Protein AF-I7C398-F1 (afdb_monomer_lite)

Organism: Pseudomonas putida (strain DOT-T1E) (NCBI:txid1196325)

InterPro domains:
  IPR036907 5'-Nucleotidase, C-terminal domain superfamily [G3DSA:3.90.780.10] (1-148)

pLDDT: mean 89.23, std 11.7, range [40.62, 98.06]

Sequence (184 aa):
MARAPQALWRRDTRGGSWDRLLHQALADDSSMPVLLPGLRYDYPLAAGAPITREHLISLTGGYPAPVVEAPARQVEQVLENAAEQLFGDPLLLDNSQDLPRWLGQAWSVSYSPQGKRITGLEPVQGLCRTFGLQFESQAGEPLWQRVEAWLARQPDNWQLAPLQLPEVRYVQGHPGWHPRQLAS

Foldseek 3Di:
DAFAQAKFWFPDLFGTLVVLLLQCLQCVVPPAFAKEWQDRQIDIDGGRHDDDLVRQCSSQVNAQFFKAKDWCQCVQVLQQVQLCCVQEVVNPHDPPGHGIHRKQAEWAAENDNDGPGIGDDDRDGDIHIYTHPVDDSPNHGGSSVSSVVVNVPADRNDDRDDIDTYHYHYDPPDPPDDPPPPDD

Structure (mmCIF, N/CA/C/O backbone):
data_AF-I7C398-F1
#
_entry.id   AF-I7C398-F1
#
loop_
_atom_site.group_PDB
_atom_site.id
_atom_site.type_symbol
_atom_site.label_atom_id
_atom_site.label_alt_id
_atom_site.label_comp_id
_atom_site.label_asym_id
_atom_site.label_entity_id
_atom_site.label_seq_id
_atom_site.pdbx_PDB_ins_code
_atom_site.Cartn_x
_atom_site.Cartn_y
_atom_site.Cartn_z
_atom_site.occupancy
_atom_site.B_iso_or_equiv
_atom_site.auth_seq_id
_atom_site.auth_comp_id
_atom_site.auth_asym_id
_atom_site.auth_atom_id
_atom_site.pdbx_PDB_model_num
ATOM 1 N N . MET A 1 1 ? -12.103 -4.936 17.416 1.00 82.56 1 MET A N 1
ATOM 2 C CA . MET A 1 1 ? -11.592 -4.684 16.049 1.00 82.56 1 MET A CA 1
ATOM 3 C C . MET A 1 1 ? -12.421 -5.483 15.057 1.00 82.56 1 MET A C 1
ATOM 5 O O . MET A 1 1 ? -12.995 -6.493 15.453 1.00 82.56 1 MET A O 1
ATOM 9 N N . ALA A 1 2 ? -12.509 -5.025 13.809 1.00 93.94 2 ALA A N 1
ATOM 10 C CA . ALA A 1 2 ? -13.330 -5.651 12.776 1.00 93.94 2 ALA A CA 1
ATOM 11 C C . ALA A 1 2 ? -12.820 -7.043 12.347 1.00 93.94 2 ALA A C 1
ATOM 13 O O . ALA A 1 2 ? -11.653 -7.399 12.543 1.00 93.94 2 ALA A O 1
ATOM 14 N N . ARG A 1 3 ? -13.706 -7.833 11.734 1.00 96.81 3 ARG A N 1
ATOM 15 C CA . ARG A 1 3 ? -13.356 -9.086 11.046 1.00 96.81 3 ARG A CA 1
ATOM 16 C C . ARG A 1 3 ? -13.039 -8.817 9.578 1.00 96.81 3 ARG A C 1
ATOM 18 O O . ARG A 1 3 ? -13.578 -7.881 8.992 1.00 96.81 3 ARG A O 1
ATOM 25 N N . ALA A 1 4 ? -12.181 -9.646 8.991 1.00 97.38 4 ALA A N 1
ATOM 26 C CA . ALA A 1 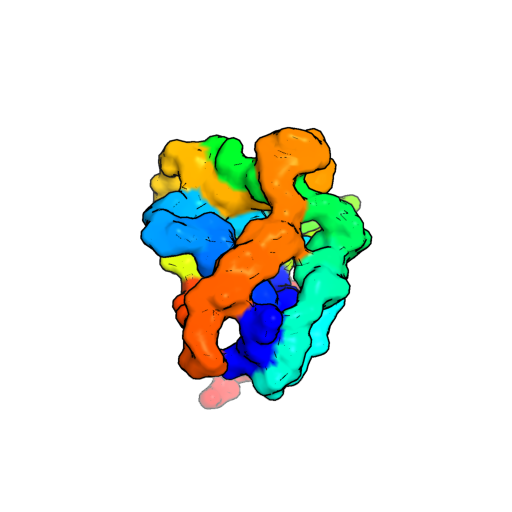4 ? -11.834 -9.583 7.578 1.00 97.38 4 ALA A CA 1
ATOM 27 C C . ALA A 1 4 ? -13.069 -9.895 6.702 1.00 97.38 4 ALA A C 1
ATOM 29 O O . ALA A 1 4 ? -13.612 -10.993 6.806 1.00 97.38 4 ALA A O 1
ATOM 30 N N . PRO A 1 5 ? -13.523 -8.987 5.822 1.00 96.81 5 PRO A N 1
ATOM 31 C CA . PRO A 1 5 ? -14.750 -9.173 5.039 1.00 96.81 5 PRO A CA 1
ATOM 32 C C . PRO A 1 5 ? -14.540 -10.113 3.845 1.00 96.81 5 PRO A C 1
ATOM 34 O O . PRO A 1 5 ? -15.483 -10.624 3.253 1.00 96.81 5 PRO A O 1
ATOM 37 N N . GLN A 1 6 ? -13.280 -10.349 3.491 1.00 97.06 6 GLN A N 1
ATOM 38 C CA . GLN A 1 6 ? -12.809 -11.255 2.453 1.00 97.06 6 GLN A CA 1
ATOM 39 C C . GLN A 1 6 ? -11.399 -11.731 2.830 1.00 97.06 6 GLN A C 1
ATOM 41 O O . GLN A 1 6 ? -10.836 -11.262 3.819 1.00 97.06 6 GLN A O 1
ATOM 46 N N . ALA A 1 7 ? -10.802 -12.625 2.038 1.00 97.38 7 ALA A N 1
ATOM 47 C CA . ALA A 1 7 ? -9.397 -12.977 2.218 1.00 97.38 7 ALA A CA 1
ATOM 48 C C . ALA A 1 7 ? -8.505 -11.730 2.071 1.00 97.38 7 ALA A C 1
ATOM 50 O O . ALA A 1 7 ? -8.647 -10.965 1.103 1.00 97.38 7 ALA A O 1
ATOM 51 N N . LEU A 1 8 ? -7.599 -11.532 3.028 1.00 97.88 8 LEU A N 1
ATOM 52 C CA . LEU A 1 8 ? -6.635 -10.435 3.060 1.00 97.88 8 LEU A CA 1
ATOM 53 C C . LEU A 1 8 ? -5.237 -10.978 2.781 1.00 97.88 8 LEU A C 1
ATOM 55 O O . LEU A 1 8 ? -4.811 -11.938 3.411 1.00 97.88 8 LEU A O 1
ATOM 59 N N . TRP A 1 9 ? -4.555 -10.388 1.810 1.00 95.94 9 TRP A N 1
ATOM 60 C CA . TRP A 1 9 ? -3.199 -10.739 1.393 1.00 95.94 9 TRP A CA 1
ATOM 61 C C . TRP A 1 9 ? -2.566 -9.522 0.706 1.00 95.94 9 TRP A C 1
ATOM 63 O O . TRP A 1 9 ? -3.291 -8.624 0.256 1.00 95.94 9 TRP A O 1
ATOM 73 N N . ARG A 1 10 ? -1.232 -9.462 0.642 1.00 92.25 10 ARG A N 1
ATOM 74 C CA . ARG A 1 10 ? -0.496 -8.361 -0.003 1.00 92.25 10 ARG A CA 1
ATOM 75 C C . ARG A 1 10 ? 0.366 -8.795 -1.183 1.00 92.25 10 ARG A C 1
ATOM 77 O O . ARG A 1 10 ? 0.429 -8.047 -2.155 1.00 92.25 10 ARG A O 1
ATOM 84 N N . ARG A 1 11 ? 1.048 -9.943 -1.097 1.00 81.06 11 ARG A N 1
ATOM 85 C CA . ARG A 1 11 ? 2.061 -10.345 -2.091 1.00 81.06 11 ARG A CA 1
ATOM 86 C C . ARG A 1 11 ? 1.473 -10.514 -3.496 1.00 81.06 11 ARG A C 1
ATOM 88 O O . ARG A 1 11 ? 0.895 -11.546 -3.811 1.00 81.06 11 ARG A O 1
ATOM 95 N N . ASP A 1 12 ? 1.675 -9.496 -4.322 1.00 85.69 12 ASP A N 1
ATOM 96 C CA . ASP A 1 12 ? 1.436 -9.441 -5.766 1.00 85.69 12 ASP A CA 1
ATOM 97 C C . ASP A 1 12 ? 2.173 -8.212 -6.303 1.00 85.69 12 ASP A C 1
ATOM 99 O O . ASP A 1 12 ? 2.277 -7.190 -5.623 1.00 85.69 12 ASP A O 1
ATOM 103 N N . THR A 1 13 ? 2.666 -8.273 -7.537 1.00 86.00 13 THR A N 1
ATOM 104 C CA . THR A 1 13 ? 3.420 -7.168 -8.143 1.00 86.00 13 THR A CA 1
ATOM 105 C C . THR A 1 13 ? 2.633 -5.854 -8.191 1.00 86.00 13 THR A C 1
ATOM 107 O O . THR A 1 13 ? 3.244 -4.790 -8.112 1.00 86.00 13 THR A O 1
ATOM 110 N N . ARG A 1 14 ? 1.300 -5.907 -8.284 1.00 89.81 14 ARG A N 1
ATOM 111 C CA . ARG A 1 14 ? 0.383 -4.763 -8.434 1.00 89.81 14 ARG A CA 1
ATOM 112 C C . ARG A 1 14 ? -0.405 -4.433 -7.170 1.00 89.81 14 ARG A C 1
ATOM 114 O O . ARG A 1 14 ? -0.881 -3.307 -7.041 1.00 89.81 14 ARG A O 1
ATOM 121 N N . GLY A 1 15 ? -0.552 -5.399 -6.269 1.00 90.88 15 GLY A N 1
ATOM 122 C CA . GLY A 1 15 ? -1.145 -5.219 -4.948 1.00 90.88 15 GLY A CA 1
ATOM 123 C C . GLY A 1 15 ? -2.293 -6.162 -4.623 1.00 90.88 15 GLY A C 1
ATOM 124 O O . GLY A 1 15 ? -2.947 -6.727 -5.500 1.00 90.88 15 GLY A O 1
ATOM 125 N N . GLY A 1 16 ? -2.527 -6.311 -3.321 1.00 94.00 16 GLY A N 1
ATOM 126 C CA . GLY A 1 16 ? -3.497 -7.248 -2.762 1.00 94.00 16 GLY A CA 1
ATOM 127 C C . GLY A 1 16 ? -4.673 -6.605 -2.034 1.00 94.00 16 GLY A C 1
ATOM 128 O O . GLY A 1 16 ? -4.884 -5.391 -2.033 1.00 94.00 16 GLY A O 1
ATOM 129 N N . SER A 1 17 ? -5.489 -7.435 -1.391 1.00 96.38 17 SER A N 1
ATOM 130 C CA . SER A 1 17 ? -6.625 -6.968 -0.587 1.00 96.38 17 SER A CA 1
ATOM 131 C C . SER A 1 17 ? -6.210 -6.231 0.688 1.00 96.38 17 SER A C 1
ATOM 133 O O . SER A 1 17 ? -6.949 -5.347 1.119 1.00 96.38 17 SER A O 1
ATOM 135 N N . TRP A 1 18 ? -5.021 -6.491 1.241 1.00 97.31 18 TRP A N 1
ATOM 136 C CA . TRP A 1 18 ? -4.455 -5.622 2.279 1.00 97.31 18 TRP A CA 1
ATOM 137 C C . TRP A 1 18 ? -4.204 -4.208 1.764 1.00 97.31 18 TRP A C 1
ATOM 139 O O . TRP A 1 18 ? -4.520 -3.248 2.459 1.00 97.31 18 TRP A O 1
ATOM 149 N N . ASP A 1 19 ? -3.688 -4.068 0.543 1.00 96.81 19 ASP A N 1
ATOM 150 C CA . ASP A 1 19 ? -3.409 -2.756 -0.048 1.00 96.81 19 ASP A CA 1
ATOM 151 C C . ASP A 1 19 ? -4.705 -1.986 -0.310 1.00 96.81 19 ASP A C 1
ATOM 153 O O . ASP A 1 19 ? -4.780 -0.791 -0.043 1.00 96.81 19 ASP A O 1
ATOM 157 N N . ARG A 1 20 ? -5.774 -2.675 -0.724 1.00 95.75 20 ARG A N 1
ATOM 158 C CA . ARG A 1 20 ? -7.107 -2.062 -0.839 1.00 95.75 20 ARG A CA 1
ATOM 159 C C . ARG A 1 20 ? -7.648 -1.564 0.503 1.00 95.75 20 ARG A C 1
ATOM 161 O O . ARG A 1 20 ? -8.234 -0.485 0.554 1.00 95.75 20 ARG A O 1
ATOM 168 N N . LEU A 1 21 ? -7.448 -2.330 1.576 1.00 96.81 21 LEU A N 1
ATOM 169 C CA . LEU A 1 21 ? -7.856 -1.941 2.930 1.00 96.81 21 LEU A CA 1
ATOM 170 C C . LEU A 1 21 ? -7.059 -0.731 3.412 1.00 96.81 21 LEU A C 1
ATOM 172 O O . LEU A 1 21 ? -7.653 0.250 3.851 1.00 96.81 21 LEU A O 1
ATOM 176 N N . LEU A 1 22 ? -5.731 -0.769 3.273 1.00 97.31 22 LEU A N 1
ATOM 177 C CA . LEU A 1 22 ? -4.877 0.365 3.612 1.00 97.31 22 LEU A CA 1
ATOM 178 C C . LEU A 1 22 ? -5.257 1.610 2.818 1.00 97.31 22 LEU A C 1
ATOM 180 O O . LEU A 1 22 ? -5.365 2.685 3.397 1.00 97.31 22 LEU A O 1
ATOM 184 N N . HIS A 1 23 ? -5.505 1.467 1.516 1.00 96.75 23 HIS A N 1
ATOM 185 C CA . HIS A 1 23 ? -5.949 2.574 0.682 1.00 96.75 23 HIS A CA 1
ATOM 186 C C . HIS A 1 23 ? -7.227 3.208 1.236 1.00 96.75 23 HIS A C 1
ATOM 188 O O . HIS A 1 23 ? -7.283 4.424 1.365 1.00 96.75 23 HIS A O 1
ATOM 194 N N . GLN A 1 24 ? -8.241 2.416 1.600 1.00 95.62 24 GLN A N 1
ATOM 195 C CA . GLN A 1 24 ? -9.490 2.950 2.162 1.00 95.62 24 GLN A CA 1
ATOM 196 C C . GLN A 1 24 ? -9.285 3.608 3.530 1.00 95.62 24 GLN A C 1
ATOM 198 O O . GLN A 1 24 ? -9.796 4.702 3.758 1.00 95.62 24 GLN A O 1
ATOM 203 N N . ALA A 1 25 ? -8.482 3.001 4.405 1.00 96.69 25 ALA A N 1
ATOM 204 C CA . ALA A 1 25 ? -8.162 3.571 5.713 1.00 96.69 25 ALA A CA 1
ATOM 205 C C . ALA A 1 25 ? -7.379 4.891 5.614 1.00 96.69 25 ALA A C 1
ATOM 207 O O . ALA A 1 25 ? -7.536 5.789 6.447 1.00 96.69 25 ALA A O 1
ATOM 208 N N . LEU A 1 26 ? -6.525 5.016 4.596 1.00 97.00 26 LEU A N 1
ATOM 209 C CA . LEU A 1 26 ? -5.792 6.244 4.326 1.00 97.00 26 LEU A CA 1
ATOM 210 C C . LEU A 1 26 ? -6.668 7.264 3.615 1.00 97.00 26 LEU A C 1
ATOM 212 O O . LEU A 1 26 ? -6.569 8.428 3.965 1.00 97.00 26 LEU A O 1
ATOM 216 N N . ALA A 1 27 ? -7.530 6.875 2.679 1.00 94.25 27 ALA A N 1
ATOM 217 C CA . ALA A 1 27 ? -8.454 7.799 2.028 1.00 94.25 27 ALA A CA 1
ATOM 218 C C . ALA A 1 27 ? -9.431 8.418 3.043 1.00 94.25 27 ALA A C 1
ATOM 220 O O . ALA A 1 27 ? -9.647 9.626 2.991 1.00 94.25 27 ALA A O 1
ATOM 221 N N . ASP A 1 28 ? -9.931 7.625 4.004 1.00 87.88 28 ASP A N 1
ATOM 222 C CA . ASP A 1 28 ? -10.802 8.058 5.115 1.00 87.88 28 ASP A CA 1
ATOM 223 C C . ASP A 1 28 ? -11.940 8.979 4.660 1.00 87.88 28 ASP A C 1
ATOM 225 O O . ASP A 1 28 ? -12.089 10.098 5.145 1.00 87.88 28 ASP A O 1
ATOM 229 N N . ASP A 1 29 ? -12.674 8.527 3.642 1.00 82.44 29 ASP A N 1
ATOM 230 C CA . ASP A 1 29 ? -13.789 9.234 2.997 1.00 82.44 29 ASP A CA 1
ATOM 231 C C . ASP A 1 29 ? -13.437 10.601 2.370 1.00 82.44 29 ASP A C 1
ATOM 233 O O . ASP A 1 29 ? -14.311 11.310 1.868 1.00 82.44 29 ASP A O 1
ATOM 237 N N . SER A 1 30 ? -12.152 10.967 2.329 1.00 87.06 30 SER A N 1
ATOM 238 C CA . SER A 1 30 ? -11.653 12.126 1.589 1.00 87.06 30 SER A CA 1
ATOM 239 C C . SER A 1 30 ? -11.366 11.776 0.127 1.00 87.06 30 SER A C 1
ATOM 241 O O . SER A 1 30 ? -11.066 10.634 -0.218 1.00 87.06 30 SER A O 1
ATOM 243 N N . SER A 1 31 ? -11.380 12.786 -0.743 1.00 84.75 31 SER A N 1
ATOM 244 C CA . SER A 1 31 ? -10.964 12.649 -2.144 1.00 84.75 31 SER A CA 1
ATOM 245 C C . SER A 1 31 ? -9.445 12.737 -2.333 1.00 84.75 31 SER A C 1
ATOM 247 O O . SER A 1 31 ? -8.983 12.915 -3.461 1.00 84.75 31 SER A O 1
ATOM 249 N N . MET A 1 32 ? -8.657 12.706 -1.253 1.00 90.88 32 MET A N 1
ATOM 250 C CA . MET A 1 32 ? -7.213 12.843 -1.381 1.00 90.88 32 MET A CA 1
ATOM 251 C C . MET A 1 32 ? -6.610 11.559 -1.971 1.00 90.88 32 MET A C 1
ATOM 253 O O . MET A 1 32 ? -6.884 10.469 -1.463 1.00 90.88 32 MET A O 1
ATOM 257 N N . PRO A 1 33 ? -5.750 11.667 -2.999 1.00 93.06 33 PRO A N 1
ATOM 258 C CA . PRO A 1 33 ? -5.062 10.513 -3.554 1.00 93.06 33 PRO A CA 1
ATOM 259 C C . PRO A 1 33 ? -4.180 9.802 -2.525 1.00 93.06 33 PRO A C 1
ATOM 261 O O . PRO A 1 33 ? -3.605 10.430 -1.633 1.00 93.06 33 PRO A O 1
ATOM 264 N N . VAL A 1 34 ? -4.016 8.491 -2.688 1.00 95.56 34 VAL A N 1
ATOM 265 C CA . VAL A 1 34 ? -3.205 7.659 -1.797 1.00 95.56 34 VAL A CA 1
ATOM 266 C C . VAL A 1 34 ? -2.156 6.905 -2.608 1.00 95.56 34 VAL A C 1
ATOM 268 O O . VAL A 1 34 ? -2.481 6.222 -3.577 1.00 95.56 34 VAL A O 1
ATOM 271 N N . LEU A 1 35 ? -0.898 7.000 -2.177 1.00 96.00 35 LEU A N 1
ATOM 272 C CA . LEU A 1 35 ? 0.218 6.225 -2.713 1.00 96.00 35 LEU A CA 1
ATOM 273 C C . LEU A 1 35 ? 0.746 5.298 -1.618 1.00 96.00 35 LEU A C 1
ATOM 275 O O . LEU A 1 35 ? 1.350 5.765 -0.651 1.00 96.00 35 LEU A O 1
ATOM 279 N N . LEU A 1 36 ? 0.553 3.987 -1.767 1.00 96.31 36 LEU A N 1
ATOM 280 C CA . LEU A 1 36 ? 1.133 3.017 -0.832 1.00 96.31 36 LEU A CA 1
ATOM 281 C C . LEU A 1 36 ? 2.497 2.530 -1.353 1.00 96.31 36 LEU A C 1
ATOM 283 O O . LEU A 1 36 ? 2.623 2.261 -2.550 1.00 96.31 36 LEU A O 1
ATOM 287 N N . PRO A 1 37 ? 3.513 2.361 -0.492 1.00 94.69 37 PRO A N 1
ATOM 288 C CA . PRO A 1 37 ? 4.755 1.701 -0.884 1.00 94.69 37 PRO A CA 1
ATOM 289 C C . PRO A 1 37 ? 4.505 0.232 -1.262 1.00 94.69 37 PRO A C 1
ATOM 291 O O . PRO A 1 37 ? 3.633 -0.429 -0.696 1.00 94.69 37 PRO A O 1
ATOM 294 N N . GLY A 1 38 ? 5.304 -0.300 -2.189 1.00 94.00 38 GLY A N 1
ATOM 295 C CA . GLY A 1 38 ? 5.237 -1.694 -2.649 1.00 94.00 38 GLY A CA 1
ATOM 296 C C . GLY A 1 38 ? 5.854 -2.696 -1.666 1.00 94.00 38 GLY A C 1
ATOM 297 O O . GLY A 1 38 ? 6.636 -3.555 -2.063 1.00 94.00 38 GLY A O 1
ATOM 298 N N . LEU A 1 39 ? 5.566 -2.571 -0.368 1.00 93.56 39 LEU A N 1
ATOM 299 C CA . LEU A 1 39 ? 6.167 -3.422 0.663 1.00 93.56 39 LEU A CA 1
ATOM 300 C C . LEU A 1 39 ? 5.739 -4.887 0.505 1.00 93.56 39 LEU A C 1
ATOM 302 O O . LEU A 1 39 ? 4.559 -5.179 0.344 1.00 93.56 39 LEU A O 1
ATOM 306 N N . ARG A 1 40 ? 6.678 -5.824 0.675 1.00 92.69 40 ARG A N 1
ATOM 307 C CA . ARG A 1 40 ? 6.403 -7.276 0.627 1.00 92.69 40 ARG A CA 1
ATOM 308 C C . ARG A 1 40 ? 6.058 -7.910 1.983 1.00 92.69 40 ARG A C 1
ATOM 310 O O . ARG A 1 40 ? 5.869 -9.128 2.063 1.00 92.69 40 ARG A O 1
ATOM 317 N N . TYR A 1 41 ? 5.983 -7.105 3.046 1.00 93.44 41 TYR A N 1
ATOM 318 C CA . TYR A 1 41 ? 5.517 -7.555 4.357 1.00 93.44 41 TYR A CA 1
ATOM 319 C C . TYR A 1 41 ? 4.033 -7.909 4.284 1.00 93.44 41 TYR A C 1
ATOM 321 O O . TYR A 1 41 ? 3.210 -7.067 3.921 1.00 93.44 41 TYR A O 1
ATOM 329 N N . ASP A 1 42 ? 3.705 -9.155 4.608 1.00 93.75 42 ASP A N 1
ATOM 330 C CA . ASP A 1 42 ? 2.369 -9.714 4.434 1.00 93.75 42 ASP A CA 1
ATOM 331 C C . ASP A 1 42 ? 1.987 -10.571 5.641 1.00 93.75 42 ASP A C 1
ATOM 333 O O . ASP A 1 42 ? 2.845 -11.157 6.305 1.00 93.75 42 ASP A O 1
ATOM 337 N N . TYR A 1 43 ? 0.686 -10.657 5.886 1.00 96.12 43 TYR A N 1
ATOM 338 C CA . TYR A 1 43 ? 0.080 -11.566 6.845 1.00 96.12 43 TYR A CA 1
ATOM 339 C C . TYR A 1 43 ? -1.244 -12.060 6.252 1.00 96.12 43 TYR A C 1
ATOM 341 O O . TYR A 1 43 ? -2.274 -11.398 6.413 1.00 96.12 43 TYR A O 1
ATOM 349 N N . PRO A 1 44 ? -1.248 -13.182 5.512 1.00 96.62 44 PRO A N 1
ATOM 350 C CA . PRO A 1 44 ? -2.470 -13.686 4.904 1.00 96.62 44 PRO A CA 1
ATOM 351 C C . PRO A 1 44 ? -3.533 -14.026 5.958 1.00 96.62 44 PRO A C 1
ATOM 353 O O . PRO A 1 44 ? -3.257 -14.746 6.916 1.00 96.62 44 PRO A O 1
ATOM 356 N N . LEU A 1 45 ? -4.760 -13.538 5.765 1.00 97.50 45 LEU A N 1
ATOM 357 C CA . LEU A 1 45 ? -5.913 -13.841 6.616 1.00 97.50 45 LEU A CA 1
ATOM 358 C C . LEU A 1 45 ? -7.072 -14.389 5.795 1.00 97.50 45 LEU A C 1
ATOM 360 O O . LEU A 1 45 ? -7.414 -13.870 4.731 1.00 97.50 45 LEU A O 1
ATOM 364 N N . ALA A 1 46 ? -7.726 -15.412 6.339 1.00 98.00 46 ALA A N 1
ATOM 365 C CA . ALA A 1 46 ? -8.978 -15.917 5.802 1.00 98.00 46 ALA A CA 1
ATOM 366 C C . ALA A 1 46 ? -10.124 -14.914 6.024 1.00 98.00 46 ALA A C 1
ATOM 368 O O . ALA A 1 46 ? -10.126 -14.143 6.987 1.00 98.00 46 ALA A O 1
ATOM 369 N N . ALA A 1 47 ? -11.138 -14.969 5.158 1.00 97.38 47 ALA A N 1
ATOM 370 C CA . ALA A 1 47 ? -12.384 -14.240 5.375 1.00 97.38 47 ALA A CA 1
ATOM 371 C C . ALA A 1 47 ? -13.019 -14.643 6.722 1.00 97.38 47 ALA A C 1
ATOM 373 O O . ALA A 1 47 ? -12.989 -15.809 7.114 1.00 97.38 47 ALA A O 1
ATOM 374 N N . GLY A 1 48 ? -13.576 -13.674 7.443 1.00 96.75 48 GLY A N 1
ATOM 375 C CA . GLY A 1 48 ? -14.179 -13.842 8.765 1.00 96.75 48 GLY A CA 1
ATOM 376 C C . GLY A 1 48 ? -13.186 -13.879 9.933 1.00 96.75 48 GLY A C 1
ATOM 377 O O . GLY A 1 48 ? -13.616 -13.755 11.085 1.00 96.75 48 GLY A O 1
ATOM 378 N N . ALA A 1 49 ? -11.877 -14.002 9.682 1.00 97.62 49 ALA A N 1
ATOM 379 C CA . ALA A 1 49 ? -10.867 -13.968 10.738 1.00 97.62 49 ALA A CA 1
ATOM 380 C C . ALA A 1 49 ? -10.826 -12.585 11.425 1.00 97.62 49 ALA A C 1
ATOM 382 O O . ALA A 1 49 ? -11.035 -11.564 10.762 1.00 97.62 49 ALA A O 1
ATOM 383 N N . PRO A 1 50 ? -10.578 -12.513 12.746 1.00 97.31 50 PRO A N 1
ATOM 384 C CA . PRO A 1 50 ? -10.396 -11.234 13.423 1.00 97.31 50 PRO A CA 1
ATOM 385 C C . PRO A 1 50 ? -9.128 -10.534 12.915 1.00 97.31 50 PRO A C 1
A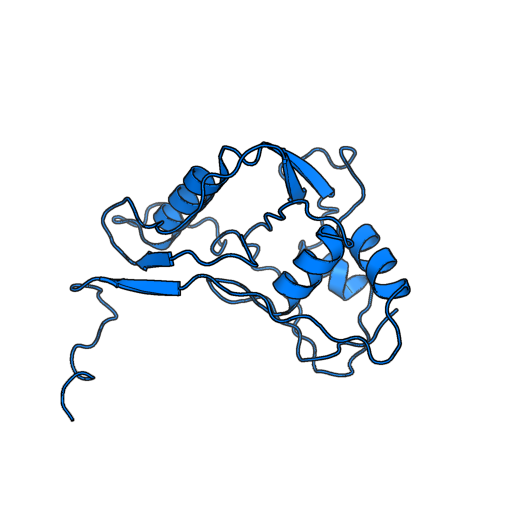TOM 387 O O . PRO A 1 50 ? -8.072 -11.156 12.788 1.00 97.31 50 PRO A O 1
ATOM 390 N N . ILE A 1 51 ? -9.218 -9.229 12.655 1.00 98.00 51 ILE A N 1
ATOM 391 C CA . ILE A 1 51 ? -8.038 -8.403 12.391 1.00 98.00 51 ILE A CA 1
ATOM 392 C C . ILE A 1 51 ? -7.522 -7.905 13.741 1.00 98.00 51 ILE A C 1
ATOM 394 O O . ILE A 1 51 ? -8.265 -7.260 14.481 1.00 98.00 51 ILE A O 1
ATOM 398 N N . THR A 1 52 ? -6.267 -8.210 14.068 1.00 97.75 52 THR A N 1
ATOM 399 C CA . THR A 1 52 ? -5.616 -7.777 15.307 1.00 97.75 52 THR A CA 1
ATOM 400 C C . THR A 1 52 ? -4.566 -6.711 15.022 1.00 97.75 52 THR A C 1
ATOM 402 O O . THR A 1 52 ? -4.159 -6.500 13.875 1.00 97.75 52 THR A O 1
ATOM 405 N N . ARG A 1 53 ? -4.107 -6.035 16.075 1.00 97.62 53 ARG A N 1
ATOM 406 C CA . ARG A 1 53 ? -3.046 -5.032 15.979 1.00 97.62 53 ARG A CA 1
ATOM 407 C C . ARG A 1 53 ? -1.737 -5.632 15.472 1.00 97.62 53 ARG A C 1
ATOM 409 O O . ARG A 1 53 ? -1.048 -5.003 14.676 1.00 97.62 53 ARG A O 1
ATOM 416 N N . GLU A 1 54 ? -1.418 -6.857 15.882 1.00 97.25 54 GLU A N 1
ATOM 417 C CA . GLU A 1 54 ? -0.229 -7.586 15.437 1.00 97.25 54 GLU A CA 1
ATOM 418 C C . GLU A 1 54 ? -0.245 -7.789 13.920 1.00 97.25 54 GLU A C 1
ATOM 420 O O . GLU A 1 54 ? 0.792 -7.612 13.277 1.00 97.25 54 GLU A O 1
ATOM 425 N N . HIS A 1 55 ? -1.412 -8.076 13.325 1.00 97.88 55 HIS A N 1
ATOM 426 C CA . HIS A 1 55 ? -1.539 -8.142 11.867 1.00 97.88 55 HIS A CA 1
ATOM 427 C C . HIS A 1 55 ? -1.177 -6.796 11.230 1.00 97.88 55 HIS A C 1
ATOM 429 O O . HIS A 1 55 ? -0.371 -6.764 10.306 1.00 97.88 55 HIS A O 1
ATOM 435 N N . LEU A 1 56 ? -1.699 -5.683 11.759 1.00 97.75 56 LEU A N 1
ATOM 436 C CA . LEU A 1 56 ? -1.444 -4.337 11.227 1.00 97.75 56 LEU A CA 1
ATOM 437 C C . LEU A 1 56 ? 0.027 -3.917 11.349 1.00 97.75 56 LEU A C 1
ATOM 439 O O . LEU A 1 56 ? 0.588 -3.382 10.397 1.00 97.75 56 LEU A O 1
ATOM 443 N N . ILE A 1 57 ? 0.664 -4.193 12.489 1.00 97.25 57 ILE A N 1
ATOM 444 C CA . ILE A 1 57 ? 2.096 -3.934 12.715 1.00 97.25 57 ILE A CA 1
ATOM 445 C C . ILE A 1 57 ? 2.962 -4.796 11.779 1.00 97.25 57 ILE A C 1
ATOM 447 O O . ILE A 1 57 ? 3.979 -4.336 11.255 1.00 97.25 57 ILE A O 1
ATOM 451 N N . SER A 1 58 ? 2.546 -6.039 11.513 1.00 96.62 58 SER A N 1
ATOM 452 C CA . SER A 1 58 ? 3.268 -6.936 10.601 1.00 96.62 58 SER A CA 1
ATOM 453 C C . SER A 1 58 ? 3.301 -6.403 9.167 1.00 96.62 58 SER A C 1
ATOM 455 O O . SER A 1 58 ? 4.270 -6.654 8.457 1.00 96.62 58 SER A O 1
ATOM 457 N N . LEU A 1 59 ? 2.304 -5.614 8.745 1.00 96.12 59 LEU A N 1
ATOM 458 C CA . LEU A 1 59 ? 2.239 -5.027 7.399 1.00 96.12 59 LEU A CA 1
ATOM 459 C C . LEU A 1 59 ? 3.334 -3.986 7.121 1.00 96.12 59 LEU A C 1
ATOM 461 O O . LEU A 1 59 ? 3.516 -3.584 5.973 1.00 96.12 59 LEU A O 1
ATOM 465 N N . THR A 1 60 ? 4.074 -3.541 8.128 1.00 95.12 60 THR A N 1
ATOM 466 C CA . THR A 1 60 ? 5.226 -2.645 7.963 1.00 95.12 60 THR A CA 1
ATOM 467 C C . THR A 1 60 ? 6.510 -3.309 8.441 1.00 95.12 60 THR A C 1
ATOM 469 O O . THR A 1 60 ? 7.501 -2.630 8.644 1.00 95.12 60 THR A O 1
ATOM 472 N N . GLY A 1 61 ? 6.530 -4.626 8.667 1.00 93.69 61 GLY A N 1
ATOM 473 C CA . GLY A 1 61 ? 7.707 -5.293 9.230 1.00 93.69 61 GLY A CA 1
ATOM 474 C C . GLY A 1 61 ? 8.042 -4.836 10.657 1.00 93.69 61 GLY A C 1
ATOM 475 O O . GLY A 1 61 ? 9.178 -4.994 11.096 1.00 93.69 61 GLY A O 1
ATOM 476 N N . GLY A 1 62 ? 7.074 -4.255 11.376 1.00 94.62 62 GLY A N 1
ATOM 477 C CA . GLY A 1 62 ? 7.220 -3.862 12.778 1.00 94.62 62 GLY A CA 1
ATOM 478 C C . GLY A 1 62 ? 7.566 -2.395 13.033 1.00 94.62 62 GLY A C 1
ATOM 479 O O . GLY A 1 62 ? 7.456 -1.956 14.177 1.00 94.62 62 GLY A O 1
ATOM 480 N N . TYR A 1 63 ? 7.952 -1.613 12.018 1.00 94.75 63 TYR A N 1
ATOM 481 C CA . TYR A 1 63 ? 8.243 -0.189 12.222 1.00 94.75 63 TYR A CA 1
ATOM 482 C C . TYR A 1 63 ? 6.965 0.678 12.171 1.00 94.75 63 TYR A C 1
ATOM 484 O O . TYR A 1 63 ? 5.997 0.299 11.506 1.00 94.75 63 TYR A O 1
ATOM 492 N N . PRO A 1 64 ? 6.933 1.856 12.834 1.00 93.94 64 PRO A N 1
ATOM 493 C CA . PRO A 1 64 ? 5.715 2.670 12.955 1.00 93.94 64 PRO A CA 1
ATOM 494 C C . PRO A 1 64 ? 5.093 3.103 11.625 1.00 93.94 64 PRO A C 1
ATOM 496 O O . PRO A 1 64 ? 3.870 3.143 11.516 1.00 93.94 64 PRO A O 1
ATOM 499 N N . ALA A 1 65 ? 5.934 3.409 10.633 1.00 96.94 65 ALA A N 1
ATOM 500 C CA . ALA A 1 65 ? 5.535 3.873 9.307 1.00 96.94 65 ALA A CA 1
ATOM 501 C C . ALA A 1 65 ? 4.556 5.062 9.394 1.00 96.94 65 ALA A C 1
ATOM 503 O O . ALA A 1 65 ? 3.361 4.893 9.145 1.00 96.94 65 ALA A O 1
ATOM 504 N N . PRO A 1 66 ? 5.037 6.245 9.813 1.00 98.06 66 PRO A N 1
ATOM 505 C CA . PRO A 1 66 ? 4.178 7.407 10.011 1.00 98.06 66 PRO A CA 1
ATOM 506 C C . PRO A 1 66 ? 3.436 7.751 8.716 1.00 98.06 66 PRO A C 1
ATOM 508 O O . PRO A 1 66 ? 4.021 7.754 7.627 1.00 98.06 66 PRO A O 1
ATOM 511 N N . VAL A 1 67 ? 2.138 8.017 8.843 1.00 98.06 67 VAL A N 1
ATOM 512 C CA . VAL A 1 67 ? 1.280 8.452 7.741 1.00 98.06 67 VAL A CA 1
ATOM 513 C C . VAL A 1 67 ? 1.469 9.950 7.538 1.00 98.06 67 VAL A C 1
ATOM 515 O O . VAL A 1 67 ? 1.275 10.731 8.466 1.00 98.06 67 VAL A O 1
ATOM 518 N N . VAL A 1 68 ? 1.828 10.349 6.321 1.00 97.19 68 VAL A N 1
ATOM 519 C CA . VAL A 1 68 ? 2.146 11.738 5.969 1.00 97.19 68 VAL A CA 1
ATOM 520 C C . VAL A 1 68 ? 1.446 12.155 4.681 1.00 97.19 68 VAL A C 1
ATOM 522 O O . VAL A 1 68 ? 1.023 11.318 3.879 1.00 97.19 68 VAL A O 1
ATOM 525 N N . GLU A 1 69 ? 1.361 13.463 4.462 1.00 96.00 69 GLU A N 1
ATOM 526 C CA . GLU A 1 69 ? 0.946 14.050 3.190 1.00 96.00 69 GLU A CA 1
ATOM 527 C C . GLU A 1 69 ? 2.188 14.544 2.443 1.00 96.00 69 GLU A C 1
ATOM 529 O O . GLU A 1 69 ? 3.011 15.277 2.993 1.00 96.00 69 GLU A O 1
ATOM 534 N N . ALA A 1 70 ? 2.351 14.109 1.195 1.00 93.75 70 ALA A N 1
ATOM 535 C CA . ALA A 1 70 ? 3.532 14.374 0.382 1.00 93.75 70 ALA A CA 1
ATOM 536 C C . ALA A 1 70 ? 3.142 14.873 -1.020 1.00 93.75 70 ALA A C 1
ATOM 538 O O . ALA A 1 70 ? 2.074 14.513 -1.525 1.00 93.75 70 ALA A O 1
ATOM 539 N N . PRO A 1 71 ? 3.990 15.677 -1.689 1.00 93.44 71 PRO A N 1
ATOM 540 C CA . PRO A 1 71 ? 3.717 16.150 -3.045 1.00 93.44 71 PRO A CA 1
ATOM 541 C C . PRO A 1 71 ? 3.487 15.001 -4.036 1.00 93.44 71 PRO A C 1
ATOM 543 O O . PRO A 1 71 ? 4.363 14.165 -4.242 1.00 93.44 71 PRO A O 1
ATOM 546 N N . ALA A 1 72 ? 2.341 15.008 -4.717 1.00 90.81 72 ALA A N 1
ATOM 547 C CA . ALA A 1 72 ? 1.959 13.964 -5.668 1.00 90.81 72 ALA A CA 1
ATOM 548 C C . ALA A 1 72 ? 2.566 14.157 -7.073 1.00 90.81 72 ALA A C 1
ATOM 550 O O . ALA A 1 72 ? 2.538 13.250 -7.900 1.00 90.81 72 ALA A O 1
ATOM 551 N N . ARG A 1 73 ? 3.187 15.316 -7.340 1.00 82.31 73 ARG A N 1
ATOM 552 C CA . ARG A 1 73 ? 3.765 15.677 -8.653 1.00 82.31 73 ARG A CA 1
ATOM 553 C C . ARG A 1 73 ? 4.845 14.718 -9.178 1.00 82.31 73 ARG A C 1
ATOM 555 O O . ARG A 1 73 ? 5.255 14.844 -10.322 1.00 82.31 73 ARG A O 1
ATOM 562 N N . GLN A 1 74 ? 5.368 13.827 -8.333 1.00 84.50 74 GLN A N 1
ATOM 563 C C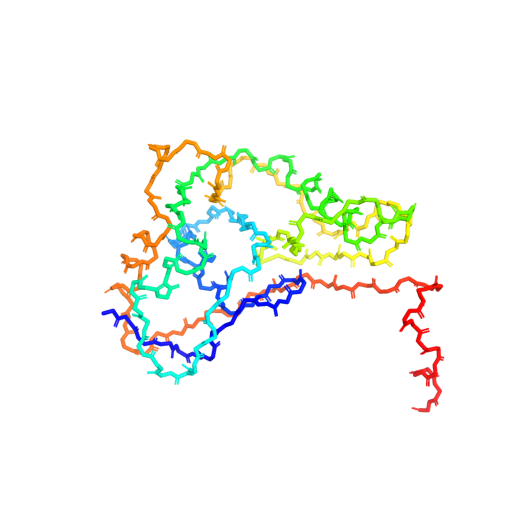A . GLN A 1 74 ? 6.423 12.869 -8.683 1.00 84.50 74 GLN A CA 1
ATOM 564 C C . GLN A 1 74 ? 5.904 11.431 -8.827 1.00 84.50 74 GLN A C 1
ATOM 566 O O . GLN A 1 74 ? 6.713 10.534 -9.030 1.00 84.50 74 GLN A O 1
ATOM 571 N N . VAL A 1 75 ? 4.589 11.190 -8.726 1.00 92.00 75 VAL A N 1
ATOM 572 C CA . VAL A 1 75 ? 4.018 9.829 -8.737 1.00 92.00 75 VAL A CA 1
ATOM 573 C C . VAL A 1 75 ? 4.421 9.051 -9.989 1.00 92.00 75 VAL A C 1
ATOM 575 O O . VAL A 1 75 ? 4.895 7.928 -9.864 1.00 92.00 75 VAL A O 1
ATOM 578 N N . GLU A 1 76 ? 4.316 9.650 -11.177 1.00 92.00 76 GLU A N 1
ATOM 579 C CA . GLU A 1 76 ? 4.736 8.999 -12.425 1.00 92.00 76 GLU A CA 1
ATOM 580 C C . GLU A 1 76 ? 6.219 8.609 -12.391 1.00 92.00 76 GLU A C 1
ATOM 582 O O . GLU A 1 76 ? 6.563 7.461 -12.657 1.00 92.00 76 GLU A O 1
ATOM 587 N N . GLN A 1 77 ? 7.095 9.523 -11.962 1.00 92.62 77 GLN A N 1
ATOM 588 C CA . GLN A 1 77 ? 8.527 9.247 -11.839 1.00 92.62 77 GLN A CA 1
ATOM 589 C C . GLN A 1 77 ? 8.821 8.144 -10.813 1.00 92.62 77 GLN A C 1
ATOM 591 O O . GLN A 1 77 ? 9.702 7.315 -11.030 1.00 92.62 77 GLN A O 1
ATOM 596 N N . VAL A 1 78 ? 8.099 8.123 -9.691 1.00 92.62 78 VAL A N 1
ATOM 597 C CA . VAL A 1 78 ? 8.224 7.079 -8.664 1.00 92.62 78 VAL A CA 1
ATOM 598 C C . VAL A 1 78 ? 7.815 5.717 -9.228 1.00 92.62 78 VAL A C 1
ATOM 600 O O . VAL A 1 78 ? 8.515 4.730 -9.001 1.00 92.62 78 VAL A O 1
ATOM 603 N N . LEU A 1 79 ? 6.719 5.662 -9.989 1.00 94.44 79 LEU A N 1
ATOM 604 C CA . LEU A 1 79 ? 6.244 4.437 -10.632 1.00 94.44 79 LEU A CA 1
ATOM 605 C C . LEU A 1 79 ? 7.205 3.959 -11.729 1.00 94.44 79 LEU A C 1
ATOM 607 O O . LEU A 1 79 ? 7.499 2.767 -11.785 1.00 94.44 79 LEU A O 1
ATOM 611 N N . GLU A 1 80 ? 7.755 4.867 -12.540 1.00 93.56 80 GLU A N 1
ATOM 612 C CA . GLU A 1 80 ? 8.783 4.541 -13.540 1.00 93.56 80 GLU A CA 1
ATOM 613 C C . GLU A 1 80 ? 10.055 3.996 -12.890 1.00 93.56 80 GLU A C 1
ATOM 615 O O . GLU A 1 80 ? 10.574 2.965 -13.313 1.00 93.56 80 GLU A O 1
ATOM 620 N N . ASN A 1 81 ? 10.527 4.630 -11.813 1.00 92.38 81 ASN A N 1
ATOM 621 C CA . ASN A 1 81 ? 11.710 4.168 -11.088 1.00 92.38 81 ASN A CA 1
ATOM 622 C C . ASN A 1 81 ? 11.501 2.770 -10.489 1.00 92.38 81 ASN A C 1
ATOM 624 O O . ASN A 1 81 ? 12.410 1.943 -10.523 1.00 92.38 81 ASN A O 1
ATOM 628 N N . ALA A 1 82 ? 10.311 2.493 -9.951 1.00 92.44 82 ALA A N 1
ATOM 629 C CA . ALA A 1 82 ? 9.977 1.164 -9.449 1.00 92.44 82 ALA A CA 1
ATOM 630 C C . ALA A 1 82 ? 9.891 0.127 -10.581 1.00 92.44 82 ALA A C 1
ATOM 632 O O . ALA A 1 82 ? 10.365 -0.997 -10.428 1.00 92.44 82 ALA A O 1
ATOM 633 N N . ALA A 1 83 ? 9.328 0.500 -11.732 1.00 91.44 83 ALA A N 1
ATOM 634 C CA . ALA A 1 83 ? 9.258 -0.377 -12.893 1.00 91.44 83 ALA A CA 1
ATOM 635 C C . ALA A 1 83 ? 10.650 -0.660 -13.494 1.00 91.44 83 ALA A C 1
ATOM 637 O O . ALA A 1 83 ? 10.906 -1.783 -13.918 1.00 91.44 83 ALA A O 1
ATOM 638 N N . GLU A 1 84 ? 11.570 0.309 -13.487 1.00 90.06 84 GLU A N 1
ATOM 639 C CA . GLU A 1 84 ? 12.980 0.106 -13.858 1.00 90.06 84 GLU A CA 1
ATOM 640 C C . GLU A 1 84 ? 13.678 -0.892 -12.927 1.00 90.06 84 GLU A C 1
ATOM 642 O O . GLU A 1 84 ? 14.377 -1.781 -13.400 1.00 90.06 84 GLU A O 1
ATOM 647 N N . GLN A 1 85 ? 13.433 -0.814 -11.617 1.00 89.25 85 GLN A N 1
ATOM 648 C CA . GLN A 1 85 ? 14.006 -1.759 -10.647 1.00 89.25 85 GLN A CA 1
ATOM 649 C C . GLN A 1 85 ? 13.474 -3.185 -10.796 1.00 89.25 85 GLN A C 1
ATOM 651 O O . GLN A 1 85 ? 14.148 -4.125 -10.402 1.00 89.25 85 GLN A O 1
ATOM 656 N N . LEU A 1 86 ? 12.267 -3.363 -11.332 1.00 87.38 86 LEU A N 1
ATOM 657 C CA . LEU A 1 86 ? 11.673 -4.689 -11.510 1.00 87.38 86 LEU A CA 1
ATOM 658 C C . LEU A 1 86 ? 11.960 -5.289 -12.888 1.00 87.38 86 LEU A C 1
ATOM 660 O O . LEU A 1 86 ? 12.035 -6.509 -13.019 1.00 87.38 86 LEU A O 1
ATOM 664 N N . PHE A 1 87 ? 12.070 -4.446 -13.916 1.00 85.62 87 PHE A N 1
ATOM 665 C CA . PHE A 1 87 ? 12.026 -4.876 -15.316 1.00 85.62 87 PHE A CA 1
ATOM 666 C C . PHE A 1 87 ? 13.181 -4.326 -16.172 1.00 85.62 87 PHE A C 1
ATOM 668 O O . PHE A 1 87 ? 13.163 -4.506 -17.388 1.00 85.62 87 PHE A O 1
ATOM 675 N N . GLY A 1 88 ? 14.151 -3.625 -15.579 1.00 85.06 88 GLY A N 1
ATOM 676 C CA . GLY A 1 88 ? 15.337 -3.101 -16.264 1.00 85.06 88 GLY A CA 1
ATOM 677 C C . GLY A 1 88 ? 16.295 -4.185 -16.757 1.00 85.06 88 GLY A C 1
ATOM 678 O O . GLY A 1 88 ? 16.331 -5.294 -16.221 1.00 85.06 88 GLY A O 1
ATOM 679 N N . ASP A 1 89 ? 17.082 -3.850 -17.781 1.00 83.38 89 ASP A N 1
ATOM 680 C CA . ASP A 1 89 ? 18.137 -4.709 -18.327 1.00 83.38 89 ASP A CA 1
ATOM 681 C C . ASP A 1 89 ? 19.449 -3.914 -18.524 1.00 83.38 89 ASP A C 1
ATOM 683 O O . ASP A 1 89 ? 19.456 -2.935 -19.278 1.00 83.38 89 ASP A O 1
ATOM 687 N N . PRO A 1 90 ? 20.563 -4.300 -17.868 1.00 82.19 90 PRO A N 1
ATOM 688 C CA . PRO A 1 90 ? 20.656 -5.376 -16.880 1.00 82.19 90 PRO A CA 1
ATOM 689 C C . PRO A 1 90 ? 19.878 -5.055 -15.596 1.00 82.19 90 PRO A C 1
ATOM 691 O O . PRO A 1 90 ? 19.840 -3.911 -15.143 1.00 82.19 90 PRO A O 1
ATOM 694 N N . LEU A 1 91 ? 19.293 -6.080 -14.970 1.00 81.50 91 LEU A N 1
ATOM 695 C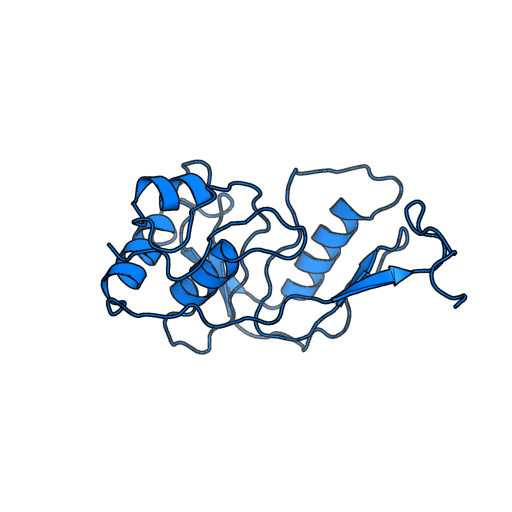 CA . LEU A 1 91 ? 18.643 -5.958 -13.664 1.00 81.50 91 LEU A CA 1
ATOM 696 C C . LEU A 1 91 ? 19.714 -5.814 -12.572 1.00 81.50 91 LEU A C 1
ATOM 698 O O . LEU A 1 91 ? 20.177 -6.798 -11.997 1.00 81.50 91 LEU A O 1
ATOM 702 N N . LEU A 1 92 ? 20.166 -4.582 -12.336 1.00 79.62 92 LEU A N 1
ATOM 703 C CA . LEU A 1 92 ? 21.275 -4.300 -11.415 1.00 79.62 92 LEU A CA 1
ATOM 704 C C . LEU A 1 92 ? 20.833 -4.078 -9.964 1.00 79.62 92 LEU A C 1
ATOM 706 O O . LEU A 1 92 ? 21.654 -4.206 -9.058 1.00 79.62 92 LEU A O 1
ATOM 710 N N . LEU A 1 93 ? 19.568 -3.712 -9.737 1.00 75.88 93 LEU A N 1
ATOM 711 C CA . LEU A 1 93 ? 19.045 -3.320 -8.428 1.00 75.88 93 LEU A CA 1
ATOM 712 C C . LEU A 1 93 ? 17.725 -4.041 -8.149 1.00 75.88 93 LEU A C 1
ATOM 714 O O . LEU A 1 93 ? 16.756 -3.822 -8.862 1.00 75.88 93 LEU A O 1
ATOM 718 N N . ASP A 1 94 ? 17.675 -4.824 -7.070 1.00 78.50 94 ASP A N 1
ATOM 719 C CA . ASP A 1 94 ? 16.439 -5.358 -6.487 1.00 78.50 94 ASP A CA 1
ATOM 720 C C . ASP A 1 94 ? 16.388 -4.939 -5.012 1.00 78.50 94 ASP A C 1
ATOM 722 O O . ASP A 1 94 ? 17.194 -5.377 -4.189 1.00 78.50 94 ASP A O 1
ATOM 726 N N . ASN A 1 95 ? 15.454 -4.050 -4.672 1.00 81.25 95 ASN A N 1
ATOM 727 C CA . ASN A 1 95 ? 15.239 -3.586 -3.298 1.00 81.25 95 ASN A CA 1
ATOM 728 C C . ASN A 1 95 ? 14.192 -4.424 -2.545 1.00 81.25 95 ASN A C 1
ATOM 730 O O . ASN A 1 95 ? 13.735 -4.026 -1.472 1.00 81.25 95 ASN A O 1
ATOM 734 N N . SER A 1 96 ? 13.797 -5.565 -3.114 1.00 82.88 96 SER A N 1
ATOM 735 C CA . SER A 1 96 ? 12.776 -6.465 -2.591 1.00 82.88 96 SER A CA 1
ATOM 736 C C . SER A 1 96 ? 11.408 -5.806 -2.378 1.00 82.88 96 SER A C 1
ATOM 738 O O . SER A 1 96 ? 10.665 -6.208 -1.479 1.00 82.88 96 SER A O 1
ATOM 740 N N . GLN A 1 97 ? 11.054 -4.817 -3.202 1.00 89.50 97 GLN A N 1
ATOM 741 C CA . GLN A 1 97 ? 9.720 -4.215 -3.250 1.00 89.50 97 GLN A CA 1
ATOM 742 C C . GLN A 1 97 ? 9.004 -4.541 -4.562 1.00 89.50 97 GLN A C 1
ATOM 744 O O . GLN A 1 97 ? 9.620 -4.856 -5.574 1.00 89.50 97 GLN A O 1
ATOM 749 N N . ASP A 1 98 ? 7.679 -4.488 -4.520 1.00 92.25 98 ASP A N 1
ATOM 750 C CA . ASP A 1 98 ? 6.806 -4.537 -5.692 1.00 92.25 98 ASP A CA 1
ATOM 751 C C . ASP A 1 98 ? 6.495 -3.109 -6.185 1.00 92.25 98 ASP A C 1
ATOM 753 O O . ASP A 1 98 ? 7.022 -2.125 -5.659 1.00 92.25 98 ASP A O 1
ATOM 757 N N . LEU A 1 99 ? 5.617 -2.957 -7.185 1.00 93.50 99 LEU A N 1
ATOM 758 C CA . LEU A 1 99 ? 5.220 -1.625 -7.654 1.00 93.50 99 LEU A CA 1
ATOM 759 C C . LEU A 1 99 ? 4.523 -0.825 -6.538 1.00 93.50 99 LEU A C 1
ATOM 761 O O . LEU A 1 99 ? 3.683 -1.371 -5.823 1.00 93.50 99 LEU A O 1
ATOM 765 N N . PRO A 1 100 ? 4.770 0.484 -6.398 1.00 94.94 100 PRO A N 1
ATOM 766 C CA . PRO A 1 100 ? 3.947 1.331 -5.547 1.00 94.94 100 PRO A CA 1
ATOM 767 C C . PRO A 1 100 ? 2.462 1.231 -5.927 1.00 94.94 100 PRO A C 1
ATOM 769 O O . PRO A 1 100 ? 2.101 1.137 -7.103 1.00 94.94 100 PRO A O 1
ATOM 772 N N . ARG A 1 101 ? 1.583 1.231 -4.924 1.00 95.06 101 ARG A N 1
ATOM 773 C CA . ARG A 1 101 ? 0.139 1.073 -5.116 1.00 95.06 101 ARG A CA 1
ATOM 774 C C . ARG A 1 101 ? -0.485 2.447 -5.319 1.00 95.06 101 ARG A C 1
ATOM 776 O O . ARG A 1 101 ? -0.829 3.131 -4.356 1.00 95.06 101 ARG A O 1
ATOM 783 N N . TRP A 1 102 ? -0.615 2.832 -6.582 1.00 94.94 102 TRP A N 1
ATOM 784 C CA . TRP A 1 102 ? -1.472 3.932 -7.014 1.00 94.94 102 TRP A CA 1
ATOM 785 C C . TRP A 1 102 ? -2.797 3.340 -7.494 1.00 94.94 102 TRP A C 1
ATOM 787 O O . TRP A 1 102 ? -2.889 2.829 -8.610 1.00 94.94 102 TRP A O 1
ATOM 797 N N . LEU A 1 103 ? -3.788 3.277 -6.605 1.00 89.88 103 LEU A N 1
ATOM 798 C CA . LEU A 1 103 ? -5.023 2.518 -6.830 1.00 89.88 103 LEU A CA 1
ATOM 799 C C . LEU A 1 103 ? -6.206 3.429 -7.176 1.00 89.88 103 LEU A C 1
ATOM 801 O O . LEU A 1 103 ? -6.176 4.633 -6.938 1.00 89.88 103 LEU A O 1
ATOM 805 N N . GLY A 1 104 ? -7.268 2.831 -7.726 1.00 84.12 104 GLY A N 1
ATOM 806 C CA . GLY A 1 104 ? -8.536 3.527 -7.990 1.00 84.12 104 GLY A CA 1
ATOM 807 C C . GLY A 1 104 ? -8.577 4.318 -9.300 1.00 84.12 104 GLY A C 1
ATOM 808 O O . GLY A 1 104 ? -9.585 4.955 -9.586 1.00 84.12 104 GLY A O 1
ATOM 809 N N . GLN A 1 105 ? -7.514 4.253 -10.103 1.00 88.00 105 GLN A N 1
ATOM 810 C CA . GLN A 1 105 ? -7.420 4.877 -11.422 1.00 88.00 105 GLN A CA 1
ATOM 811 C C . GLN A 1 105 ? -6.841 3.878 -12.425 1.00 88.00 105 GLN A C 1
ATOM 813 O O . GLN A 1 105 ? -6.043 3.010 -12.061 1.00 88.00 105 GLN A O 1
ATOM 818 N N . ALA A 1 106 ? -7.244 3.999 -13.687 1.00 90.25 106 ALA A N 1
ATOM 819 C CA . ALA A 1 106 ? -6.692 3.192 -14.762 1.00 90.25 106 ALA A CA 1
ATOM 820 C C . ALA A 1 106 ? -5.290 3.695 -15.118 1.00 90.25 106 ALA A C 1
ATOM 822 O O . ALA A 1 106 ? -5.119 4.868 -15.411 1.00 90.25 106 ALA A O 1
ATOM 823 N N . TRP A 1 107 ? -4.306 2.804 -15.111 1.00 94.25 107 TRP A N 1
ATOM 824 C CA . TRP A 1 107 ? -2.987 3.016 -15.701 1.00 94.25 107 TRP A CA 1
ATOM 825 C C . TRP A 1 107 ? -2.368 1.655 -16.019 1.00 94.25 107 TRP A C 1
ATOM 827 O O . TRP A 1 107 ? -2.860 0.608 -15.575 1.00 94.25 107 TRP A O 1
ATOM 837 N N . SER A 1 108 ? -1.302 1.657 -16.808 1.00 93.81 108 SER A N 1
ATOM 838 C CA . SER A 1 108 ? -0.646 0.435 -17.257 1.00 93.81 108 SER A CA 1
ATOM 839 C C . SER A 1 108 ? 0.855 0.502 -17.023 1.00 93.81 108 SER A C 1
ATOM 841 O O . SER A 1 108 ? 1.480 1.548 -17.197 1.00 93.81 108 SER A O 1
ATOM 843 N N . VAL A 1 109 ? 1.428 -0.647 -16.683 1.00 92.56 109 VAL A N 1
ATOM 844 C CA . VAL A 1 109 ? 2.869 -0.886 -16.627 1.00 92.56 109 VAL A CA 1
ATOM 845 C C . VAL A 1 109 ? 3.234 -1.923 -17.677 1.00 92.56 109 VAL A C 1
ATOM 847 O O . VAL A 1 109 ? 2.642 -2.999 -17.745 1.00 92.56 109 VAL A O 1
ATOM 850 N N . SER A 1 110 ? 4.206 -1.603 -18.517 1.00 89.81 110 SER A N 1
ATOM 851 C CA . SER A 1 110 ? 4.732 -2.535 -19.506 1.00 89.81 110 SER A CA 1
ATOM 852 C C . SER A 1 110 ? 5.959 -3.234 -18.944 1.00 89.81 110 SER A C 1
ATOM 854 O O . SER A 1 110 ? 6.920 -2.580 -18.546 1.00 89.81 110 SER A O 1
ATOM 856 N N . TYR A 1 111 ? 5.964 -4.563 -18.952 1.00 81.75 111 TYR A N 1
ATOM 857 C CA . TYR A 1 111 ? 7.197 -5.316 -18.794 1.00 81.75 111 TYR A CA 1
ATOM 858 C C . TYR A 1 111 ? 8.004 -5.138 -20.077 1.00 81.75 111 TYR A C 1
ATOM 860 O O . TYR A 1 111 ? 7.690 -5.743 -21.100 1.00 81.75 111 TYR A O 1
ATOM 868 N N . SER A 1 112 ? 9.037 -4.308 -20.018 1.00 77.88 112 SER A N 1
ATOM 869 C CA . SER A 1 112 ? 9.939 -4.007 -21.127 1.00 77.88 112 SER A CA 1
ATOM 870 C C . SER A 1 112 ? 11.365 -3.895 -20.584 1.00 77.88 112 SER A C 1
ATOM 872 O O . SER A 1 112 ? 11.541 -3.226 -19.569 1.00 77.88 112 SER A O 1
ATOM 874 N N . PRO A 1 113 ? 12.387 -4.482 -21.232 1.00 71.94 113 PRO A N 1
ATOM 875 C CA . PRO A 1 113 ? 13.776 -4.223 -20.853 1.00 71.94 113 PRO A CA 1
ATOM 876 C C . PRO A 1 113 ? 14.164 -2.758 -21.101 1.00 71.94 113 PRO A C 1
ATOM 878 O O . PRO A 1 113 ? 15.024 -2.210 -20.421 1.00 71.94 113 PRO A O 1
ATOM 881 N N . GLN A 1 114 ? 13.495 -2.097 -22.050 1.00 71.94 114 GLN A N 1
ATOM 882 C CA . GLN A 1 114 ? 13.687 -0.685 -22.363 1.00 71.94 114 GLN A CA 1
ATOM 883 C C . GLN A 1 114 ? 12.766 0.192 -21.495 1.00 71.94 114 GLN A C 1
ATOM 885 O O . GLN A 1 114 ? 11.607 -0.165 -21.273 1.00 71.94 114 GLN A O 1
ATOM 890 N N . GLY A 1 115 ? 13.275 1.331 -21.011 1.00 79.81 115 GLY A N 1
ATOM 891 C CA . GLY A 1 115 ? 12.535 2.277 -20.161 1.00 79.81 115 GLY A CA 1
ATOM 892 C C . GLY A 1 115 ? 11.282 2.893 -20.810 1.00 79.81 115 GLY A C 1
ATOM 893 O O . GLY A 1 115 ? 10.999 2.647 -21.981 1.00 79.81 115 GLY A O 1
ATOM 894 N N . LYS A 1 116 ? 10.563 3.740 -20.052 1.00 86.31 116 LYS A N 1
ATOM 895 C CA . LYS A 1 116 ? 9.204 4.256 -20.350 1.00 86.31 116 LYS A CA 1
ATOM 896 C C . LYS A 1 116 ? 8.134 3.165 -20.273 1.00 86.31 116 LYS A C 1
ATOM 898 O O . LYS A 1 116 ? 7.556 2.756 -21.282 1.00 86.31 116 LYS A O 1
ATOM 903 N N . ARG A 1 117 ? 7.905 2.654 -19.064 1.00 91.69 117 ARG A N 1
ATOM 904 C CA . ARG A 1 117 ? 7.004 1.518 -18.811 1.00 91.69 117 ARG A CA 1
ATOM 905 C C . ARG A 1 117 ? 5.613 1.945 -18.372 1.00 91.69 117 ARG A C 1
ATOM 907 O O . ARG A 1 117 ? 4.679 1.160 -18.538 1.00 91.69 117 ARG A O 1
ATOM 914 N N . ILE A 1 118 ? 5.468 3.136 -17.810 1.00 93.94 118 ILE A N 1
ATOM 915 C CA . ILE A 1 118 ? 4.229 3.634 -17.226 1.00 93.94 118 ILE A CA 1
ATOM 916 C C . ILE A 1 118 ? 3.452 4.423 -18.277 1.00 93.94 118 ILE A C 1
ATOM 918 O O . ILE A 1 118 ? 3.988 5.286 -18.966 1.00 93.94 118 ILE A O 1
ATOM 922 N N . THR A 1 119 ? 2.169 4.102 -18.431 1.00 93.62 119 THR A N 1
ATOM 923 C CA . THR A 1 119 ? 1.276 4.768 -19.390 1.00 93.62 119 THR A CA 1
ATOM 924 C C . THR A 1 119 ? -0.127 4.922 -18.816 1.00 93.62 119 THR A C 1
ATOM 926 O O . THR A 1 119 ? -0.538 4.156 -17.944 1.00 93.62 119 THR A O 1
ATOM 929 N N . GLY A 1 120 ? -0.878 5.906 -19.316 1.00 92.81 120 GLY A N 1
ATOM 930 C CA . GLY A 1 120 ? -2.273 6.126 -18.924 1.00 92.81 120 GLY A CA 1
ATOM 931 C C . GLY A 1 120 ? -2.461 6.748 -17.539 1.00 92.81 120 GLY A C 1
ATOM 932 O O . GLY A 1 120 ? -3.573 6.728 -17.035 1.00 92.81 120 GLY A O 1
ATOM 933 N N . LEU A 1 121 ? -1.406 7.289 -16.921 1.00 91.12 121 LEU A N 1
ATOM 934 C CA . LEU A 1 121 ? -1.563 8.122 -15.732 1.00 91.12 121 LEU A CA 1
ATOM 935 C C . LEU A 1 121 ? -2.093 9.497 -16.126 1.00 91.12 121 LEU A C 1
ATOM 937 O O . LEU A 1 121 ? -1.510 10.179 -16.968 1.00 91.12 121 LEU A O 1
ATOM 941 N N . GLU A 1 122 ? -3.160 9.923 -15.463 1.00 87.12 122 GLU A N 1
ATOM 942 C CA . GLU A 1 122 ? -3.583 11.316 -15.497 1.00 87.12 122 GLU A CA 1
ATOM 943 C C . GLU A 1 122 ? -2.590 12.188 -14.709 1.00 87.12 122 GLU A C 1
ATOM 945 O O . GLU A 1 122 ? -2.074 11.745 -13.674 1.00 87.12 122 GLU A O 1
ATOM 950 N N . PRO A 1 123 ? -2.314 13.431 -15.145 1.00 84.38 123 PRO A N 1
ATOM 951 C CA . PRO A 1 123 ? -1.449 14.342 -14.408 1.00 84.38 123 PRO A CA 1
ATOM 952 C C . PRO A 1 123 ? -1.943 14.555 -12.975 1.00 84.38 123 PRO A C 1
ATOM 954 O O . PRO A 1 123 ? -3.028 15.088 -12.739 1.00 84.38 123 PRO A O 1
ATOM 957 N N . VAL A 1 124 ? -1.113 14.185 -12.002 1.00 85.12 124 VAL A N 1
ATOM 958 C CA . VAL A 1 124 ? -1.446 14.328 -10.583 1.00 85.12 124 VAL A CA 1
ATOM 959 C C . VAL A 1 124 ? -0.845 15.619 -10.036 1.00 85.12 124 VAL A C 1
ATOM 961 O O . VAL A 1 124 ? 0.367 15.838 -10.093 1.00 85.12 124 VAL A O 1
ATOM 964 N N . GLN A 1 125 ? -1.691 16.477 -9.470 1.00 86.38 125 GLN A N 1
ATOM 965 C CA . GLN A 1 125 ? -1.279 17.715 -8.807 1.00 86.38 125 GLN A CA 1
ATOM 966 C C . GLN A 1 125 ? -1.661 17.694 -7.323 1.00 86.38 125 GLN A C 1
ATOM 968 O O . GLN A 1 125 ? -2.542 16.951 -6.901 1.00 86.38 125 GLN A O 1
ATOM 973 N N . GLY A 1 126 ? -0.996 18.531 -6.526 1.00 92.38 126 GLY A N 1
ATOM 974 C CA . GLY A 1 126 ? -1.269 18.659 -5.096 1.00 92.38 126 GLY A CA 1
ATOM 975 C C . GLY A 1 126 ? -0.557 17.611 -4.242 1.00 92.38 126 GLY A C 1
ATOM 976 O O . GLY A 1 126 ? 0.613 17.292 -4.475 1.00 92.38 126 GLY A O 1
ATOM 977 N N . LEU A 1 127 ? -1.255 17.132 -3.215 1.00 94.56 127 LEU A N 1
ATOM 978 C CA . LEU A 1 127 ? -0.740 16.205 -2.211 1.00 94.56 127 LEU A CA 1
ATOM 979 C C . LEU A 1 127 ? -1.371 14.822 -2.369 1.00 94.56 127 LEU A C 1
ATOM 981 O O . LEU A 1 127 ? -2.480 14.675 -2.879 1.00 94.56 127 LEU A O 1
ATOM 985 N N . CYS A 1 128 ? -0.655 13.813 -1.895 1.00 95.12 128 CYS A N 1
ATOM 986 C CA . CYS A 1 128 ? -1.173 12.474 -1.679 1.00 95.12 128 CYS A CA 1
ATOM 987 C C . CYS A 1 128 ? -0.802 12.005 -0.274 1.00 95.12 128 CYS A C 1
ATOM 989 O O . CYS A 1 128 ? 0.210 12.435 0.289 1.00 95.12 128 CYS A O 1
ATOM 991 N N . ARG A 1 129 ? -1.605 11.102 0.285 1.00 96.88 129 ARG A N 1
ATOM 992 C CA . ARG A 1 129 ? -1.289 10.439 1.549 1.00 96.88 129 ARG A CA 1
ATOM 993 C C . ARG A 1 129 ? -0.436 9.208 1.288 1.00 96.88 129 ARG A C 1
ATOM 995 O O . ARG A 1 129 ? -0.722 8.418 0.388 1.00 96.88 129 ARG A O 1
ATOM 1002 N N . THR A 1 130 ? 0.603 9.035 2.089 1.00 97.25 130 THR A N 1
ATOM 1003 C CA . THR A 1 130 ? 1.519 7.896 2.005 1.00 97.25 130 THR A CA 1
ATOM 1004 C C . THR A 1 130 ? 2.069 7.546 3.388 1.00 97.25 130 THR A C 1
ATOM 1006 O O . THR A 1 130 ? 1.733 8.192 4.379 1.00 97.25 130 THR A O 1
ATOM 1009 N N . PHE A 1 131 ? 2.891 6.505 3.469 1.00 97.44 131 PHE A N 1
ATOM 1010 C CA . PHE A 1 131 ? 3.596 6.097 4.680 1.00 97.44 131 PHE A CA 1
ATOM 1011 C C . PHE A 1 131 ? 4.925 5.428 4.321 1.00 97.44 131 PHE A C 1
ATOM 1013 O O . PHE A 1 131 ? 5.111 4.956 3.198 1.00 97.44 131 PHE A O 1
ATOM 1020 N N . GLY A 1 132 ? 5.847 5.338 5.279 1.00 95.00 132 GLY A N 1
ATOM 1021 C CA . GLY A 1 132 ? 7.078 4.570 5.094 1.00 95.00 132 GLY A CA 1
ATOM 1022 C C . GLY A 1 132 ? 8.184 4.914 6.083 1.00 95.00 132 GLY A C 1
ATOM 1023 O O . GLY A 1 132 ? 8.046 5.825 6.894 1.00 95.00 132 GLY A O 1
ATOM 1024 N N . LEU A 1 133 ? 9.281 4.158 6.017 1.00 92.81 133 LEU A N 1
ATOM 1025 C CA . LEU A 1 133 ? 10.447 4.306 6.900 1.00 92.81 133 LEU A CA 1
ATOM 1026 C C . LEU A 1 133 ? 11.341 5.511 6.559 1.00 92.81 133 LEU A C 1
ATOM 1028 O O . LEU A 1 133 ? 12.190 5.891 7.355 1.00 92.81 133 LEU A O 1
ATOM 1032 N N . GLN A 1 134 ? 11.164 6.098 5.373 1.00 91.19 134 GLN A N 1
ATOM 1033 C CA . GLN A 1 134 ? 11.903 7.273 4.906 1.00 91.19 134 GLN A CA 1
ATOM 1034 C C . GLN A 1 134 ? 11.487 8.577 5.602 1.00 91.19 134 GLN A C 1
ATOM 1036 O O . GLN A 1 134 ? 12.145 9.599 5.430 1.00 91.19 134 GLN A O 1
ATOM 1041 N N . PHE A 1 135 ? 10.384 8.555 6.347 1.00 94.56 135 PHE A N 1
ATOM 1042 C CA . PHE A 1 135 ? 9.883 9.697 7.100 1.00 94.56 135 PHE A CA 1
ATOM 1043 C C . PHE A 1 135 ? 10.274 9.569 8.571 1.00 94.56 135 PHE A C 1
ATOM 1045 O O . PHE A 1 135 ? 10.329 8.464 9.114 1.00 94.56 135 PHE A O 1
ATOM 1052 N N . GLU A 1 136 ? 10.508 10.701 9.235 1.00 92.94 136 GLU A N 1
ATOM 1053 C CA . GLU A 1 136 ? 10.754 10.711 10.677 1.00 92.94 136 GLU A CA 1
ATOM 1054 C C . GLU A 1 136 ? 9.565 10.110 11.427 1.00 92.94 136 GLU A C 1
ATOM 1056 O O . GLU A 1 136 ? 8.422 10.471 11.163 1.00 92.94 136 GLU A O 1
ATOM 1061 N N . SER A 1 137 ? 9.821 9.252 12.416 1.00 89.75 137 SER A N 1
ATOM 1062 C CA . SER A 1 137 ? 8.787 8.525 13.170 1.00 89.75 137 SER A CA 1
ATOM 1063 C C . SER A 1 137 ? 7.708 9.428 13.784 1.00 89.75 137 SER A C 1
ATOM 1065 O O . SER A 1 137 ? 6.591 8.980 14.010 1.00 89.75 137 SER A O 1
ATOM 1067 N N . GLN A 1 138 ? 8.060 10.683 14.070 1.00 92.94 138 GLN A N 1
ATOM 1068 C CA . GLN A 1 138 ? 7.208 11.715 14.667 1.00 92.9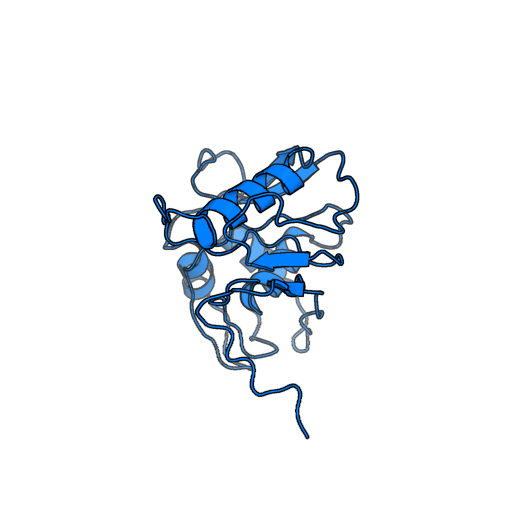4 138 GLN A CA 1
ATOM 1069 C C . GLN A 1 138 ? 6.450 12.578 13.641 1.00 92.94 138 GLN A C 1
ATOM 1071 O O . GLN A 1 138 ? 5.670 13.440 14.033 1.00 92.94 138 GLN A O 1
ATOM 1076 N N . ALA A 1 139 ? 6.670 12.371 12.338 1.00 95.75 139 ALA A N 1
ATOM 1077 C CA . ALA A 1 139 ? 6.070 13.173 11.268 1.00 95.75 139 ALA A CA 1
ATOM 1078 C C . ALA A 1 139 ? 4.562 12.929 11.083 1.00 95.75 139 ALA A C 1
ATOM 1080 O O . ALA A 1 139 ? 3.902 13.680 10.367 1.00 95.75 139 ALA A O 1
ATOM 1081 N N . GLY A 1 140 ? 4.013 11.884 11.704 1.00 95.94 140 GLY A N 1
ATOM 1082 C CA . GLY A 1 140 ? 2.604 11.533 11.603 1.00 95.94 140 GLY A CA 1
ATOM 1083 C C . GLY A 1 140 ? 2.214 10.370 12.508 1.00 95.94 140 GLY A C 1
ATOM 1084 O O . GLY A 1 140 ? 3.055 9.758 13.166 1.00 95.94 140 GLY A O 1
ATOM 1085 N N . GLU A 1 141 ? 0.919 10.060 12.531 1.00 97.31 141 GLU A N 1
ATOM 1086 C CA . GLU A 1 141 ? 0.390 8.899 13.252 1.00 97.31 141 GLU A CA 1
ATOM 1087 C C . GLU A 1 141 ? 0.934 7.593 12.636 1.00 97.31 141 GLU A C 1
ATOM 1089 O O . GLU A 1 141 ? 0.978 7.476 11.407 1.00 97.31 141 GLU A O 1
ATOM 1094 N N . PRO A 1 142 ? 1.330 6.591 13.443 1.00 98.00 142 PRO A N 1
ATOM 1095 C CA . PRO A 1 142 ? 1.724 5.282 12.932 1.00 98.00 142 PRO A CA 1
ATOM 1096 C C . PRO A 1 142 ? 0.625 4.626 12.087 1.00 98.00 142 PRO A C 1
ATOM 1098 O O . PRO A 1 142 ? -0.551 4.642 12.463 1.00 98.00 142 PRO A O 1
ATOM 1101 N N . LEU A 1 143 ? 1.006 3.958 10.993 1.00 98.06 143 LEU A N 1
ATOM 1102 C CA . LEU A 1 143 ? 0.056 3.313 10.079 1.00 98.06 143 LEU A CA 1
ATOM 1103 C C . LEU A 1 143 ? -0.914 2.372 10.802 1.00 98.06 143 LEU A C 1
ATOM 1105 O O . LEU A 1 143 ? -2.118 2.410 10.554 1.00 98.06 143 LEU A O 1
ATOM 1109 N N . TRP A 1 144 ? -0.401 1.525 11.698 1.00 97.81 144 TRP A N 1
ATOM 1110 C CA . TRP A 1 144 ? -1.228 0.549 12.408 1.00 97.81 144 TRP A CA 1
ATOM 1111 C C . TRP A 1 144 ? -2.320 1.230 13.242 1.00 97.81 144 TRP A C 1
ATOM 1113 O O . TRP A 1 144 ? -3.440 0.728 13.292 1.00 97.81 144 TRP A O 1
ATOM 1123 N N . GLN A 1 145 ? -2.013 2.378 13.852 1.00 97.81 145 GLN A N 1
ATOM 1124 C CA . GLN A 1 145 ? -2.930 3.113 14.719 1.00 97.81 145 GLN A CA 1
ATOM 1125 C C . GLN A 1 145 ? -4.035 3.764 13.886 1.00 97.81 145 GLN A C 1
ATOM 1127 O O . GLN A 1 145 ? -5.220 3.600 14.186 1.00 97.81 145 GLN A O 1
ATOM 1132 N N . ARG A 1 146 ? -3.650 4.389 12.766 1.00 97.69 146 ARG A N 1
ATOM 1133 C CA . ARG A 1 146 ? -4.583 4.950 11.784 1.00 97.69 146 ARG A CA 1
ATOM 1134 C C . ARG A 1 146 ? -5.575 3.900 11.278 1.00 97.69 146 ARG A C 1
ATOM 1136 O O . ARG A 1 146 ? -6.784 4.136 11.239 1.00 97.69 146 ARG A O 1
ATOM 1143 N N . VAL A 1 147 ? -5.067 2.729 10.893 1.00 97.94 147 VAL A N 1
ATOM 1144 C CA . VAL A 1 147 ? -5.884 1.629 10.360 1.00 97.94 147 VAL A CA 1
ATOM 1145 C C . VAL A 1 147 ? -6.751 1.000 11.453 1.00 97.94 147 VAL A C 1
ATOM 1147 O O . VAL A 1 147 ? -7.913 0.697 11.195 1.00 97.94 147 VAL A O 1
ATOM 1150 N N . GLU A 1 148 ? -6.241 0.847 12.678 1.00 97.75 148 GLU A N 1
ATOM 1151 C CA . GLU A 1 148 ? -7.016 0.361 13.829 1.00 97.75 148 GLU A CA 1
ATOM 1152 C C . GLU A 1 148 ? -8.221 1.271 14.114 1.00 97.75 148 GLU A C 1
ATOM 1154 O O . GLU A 1 148 ? -9.345 0.777 14.239 1.00 97.75 148 GLU A O 1
ATOM 1159 N N . ALA A 1 149 ? -8.013 2.591 14.133 1.00 97.12 149 ALA A N 1
ATOM 1160 C CA . ALA A 1 149 ? -9.078 3.574 14.332 1.00 97.12 149 ALA A CA 1
ATOM 1161 C C . ALA A 1 149 ? -10.114 3.568 13.193 1.00 97.12 149 ALA A C 1
ATOM 1163 O O . ALA A 1 149 ? -11.315 3.716 13.434 1.00 97.12 149 ALA A O 1
ATOM 1164 N N . TRP A 1 150 ? -9.678 3.372 11.944 1.00 96.88 150 TRP A N 1
ATOM 1165 C CA . TRP A 1 150 ? -10.588 3.210 10.806 1.00 96.88 150 TRP A CA 1
ATOM 1166 C C . TRP A 1 150 ? -11.402 1.910 10.893 1.00 96.88 150 TRP A C 1
ATOM 1168 O O . TRP A 1 150 ? -12.619 1.943 10.710 1.00 96.88 150 TRP A O 1
ATOM 1178 N N . LEU A 1 151 ? -10.766 0.786 11.247 1.00 96.88 151 LEU A N 1
ATOM 1179 C CA . LEU A 1 151 ? -11.429 -0.512 11.426 1.00 96.88 151 LEU A CA 1
ATOM 1180 C C . LEU A 1 151 ? -12.444 -0.496 12.574 1.00 96.88 151 LEU A C 1
ATOM 1182 O O . LEU A 1 151 ? -13.470 -1.163 12.489 1.00 96.88 151 LEU A O 1
ATOM 1186 N N . ALA A 1 152 ? -12.176 0.251 13.648 1.00 96.38 152 ALA A N 1
ATOM 1187 C CA . ALA A 1 152 ? -13.077 0.363 14.796 1.00 96.38 152 ALA A CA 1
ATOM 1188 C C . ALA A 1 152 ? -14.411 1.057 14.466 1.00 96.38 152 ALA A C 1
ATOM 1190 O O . ALA A 1 152 ? -15.385 0.863 15.190 1.00 96.38 152 ALA A O 1
ATOM 1191 N N . ARG A 1 153 ? -14.460 1.847 13.384 1.00 95.50 153 ARG A N 1
ATOM 1192 C CA . ARG A 1 153 ? -15.675 2.526 12.904 1.00 95.50 153 ARG A CA 1
ATOM 1193 C C . ARG A 1 153 ? -16.480 1.702 11.897 1.00 95.50 153 ARG A C 1
ATOM 1195 O O . ARG A 1 153 ? -17.579 2.114 11.536 1.00 95.50 153 ARG A O 1
ATOM 1202 N N . GLN A 1 154 ? -15.949 0.574 11.425 1.00 95.06 154 GLN A N 1
ATOM 1203 C CA . GLN A 1 154 ? -16.630 -0.242 10.425 1.00 95.06 154 GLN A CA 1
ATOM 1204 C C . GLN A 1 154 ? -17.808 -1.009 11.047 1.00 95.06 154 GLN A C 1
ATOM 1206 O O . GLN A 1 154 ? -17.660 -1.548 12.147 1.00 95.06 154 GLN A O 1
ATOM 1211 N N . PRO A 1 155 ? -18.962 -1.103 10.362 1.00 93.75 155 PRO A N 1
ATOM 1212 C CA . PRO A 1 155 ? -20.056 -1.967 10.799 1.00 93.75 155 PRO A CA 1
ATOM 1213 C C . PRO A 1 155 ? -19.672 -3.451 10.686 1.00 93.75 155 PRO A C 1
ATOM 1215 O O . PRO A 1 155 ? -18.789 -3.812 9.913 1.00 93.75 155 PRO A O 1
ATOM 1218 N N . ASP A 1 156 ? -20.370 -4.341 11.395 1.00 88.00 156 ASP A N 1
ATOM 1219 C CA . ASP A 1 156 ? -20.046 -5.782 11.426 1.00 88.00 156 ASP A CA 1
ATOM 1220 C C . ASP A 1 156 ? -20.042 -6.461 10.043 1.00 88.00 156 ASP A C 1
ATOM 1222 O O . ASP A 1 156 ? -19.309 -7.424 9.818 1.00 88.00 156 ASP A O 1
ATOM 1226 N N . ASN A 1 157 ? -20.844 -5.954 9.106 1.00 91.00 157 ASN A N 1
ATOM 1227 C CA . ASN A 1 157 ? -21.000 -6.458 7.740 1.00 91.00 157 ASN A CA 1
ATOM 1228 C C . ASN A 1 157 ? -20.355 -5.547 6.682 1.00 91.00 157 ASN A C 1
ATOM 1230 O O . ASN A 1 157 ? -20.785 -5.547 5.524 1.00 91.00 157 ASN A O 1
ATOM 1234 N N . TRP A 1 158 ? -19.361 -4.749 7.077 1.00 95.00 158 TRP A N 1
ATOM 1235 C CA . TRP A 1 158 ? -18.632 -3.883 6.158 1.00 95.00 158 TRP A CA 1
ATOM 1236 C C . TRP A 1 158 ? -18.046 -4.668 4.981 1.00 95.00 158 TRP A C 1
ATOM 1238 O O . TRP A 1 158 ? -17.728 -5.855 5.076 1.00 95.00 158 TRP A O 1
ATOM 1248 N N . GLN A 1 159 ? -17.898 -3.987 3.852 1.00 95.06 159 GLN A N 1
ATOM 1249 C CA . GLN A 1 159 ? -17.330 -4.564 2.644 1.00 95.06 159 GLN A CA 1
ATOM 1250 C C . GLN A 1 159 ? -16.110 -3.770 2.225 1.00 95.06 159 GLN A C 1
ATOM 1252 O O . GLN A 1 159 ? -16.062 -2.549 2.360 1.00 95.06 159 GLN A O 1
ATOM 1257 N N . LEU A 1 160 ? -15.131 -4.476 1.673 1.00 94.44 160 LEU A N 1
ATOM 1258 C CA . LEU A 1 160 ? -13.965 -3.839 1.102 1.00 94.44 160 LEU A CA 1
ATOM 1259 C C . LEU A 1 160 ? -14.257 -3.477 -0.352 1.00 94.44 160 LEU A C 1
ATOM 1261 O O . LEU A 1 160 ? -14.340 -4.366 -1.203 1.00 94.44 160 LEU A O 1
ATOM 1265 N N . ALA A 1 161 ? -14.371 -2.180 -0.643 1.00 91.25 161 ALA A N 1
ATOM 1266 C CA . ALA A 1 161 ? -14.593 -1.724 -2.012 1.00 91.25 161 ALA A CA 1
ATOM 1267 C C . ALA A 1 161 ? -13.533 -2.301 -2.984 1.00 91.25 161 ALA A C 1
ATOM 1269 O O . ALA A 1 161 ? -12.334 -2.345 -2.657 1.00 91.25 161 ALA A O 1
ATOM 1270 N N . PRO A 1 162 ? -13.942 -2.781 -4.173 1.00 90.38 162 PRO A N 1
ATOM 1271 C CA . PRO A 1 162 ? -12.992 -3.131 -5.214 1.00 90.38 162 PRO A CA 1
ATOM 1272 C C . PRO A 1 162 ? -12.269 -1.861 -5.670 1.00 90.38 162 PRO A C 1
ATOM 1274 O O . PRO A 1 162 ? -12.880 -0.808 -5.827 1.00 90.38 162 PRO A O 1
ATOM 1277 N N . LEU A 1 163 ? -10.962 -1.968 -5.892 1.00 88.69 163 LEU A N 1
ATOM 1278 C CA . LEU A 1 163 ? -10.176 -0.909 -6.513 1.00 88.69 163 LEU A CA 1
ATOM 1279 C C . LEU A 1 163 ? -9.562 -1.458 -7.786 1.00 88.69 163 LEU A C 1
ATOM 1281 O O . LEU A 1 163 ? -9.104 -2.604 -7.817 1.00 88.69 163 LEU A O 1
ATOM 1285 N N . GLN A 1 164 ? -9.549 -0.624 -8.820 1.00 90.31 164 GLN A N 1
ATOM 1286 C CA . GLN A 1 164 ? -8.858 -0.942 -10.054 1.00 90.31 164 GLN A CA 1
ATOM 1287 C C . GLN A 1 164 ? -7.355 -1.056 -9.773 1.00 90.31 164 GLN A C 1
ATOM 1289 O O . GLN A 1 164 ? -6.746 -0.140 -9.215 1.00 90.31 164 GLN A O 1
ATOM 1294 N N . LEU A 1 165 ? -6.790 -2.210 -10.131 1.00 90.81 165 LEU A N 1
ATOM 1295 C CA . LEU A 1 165 ? -5.350 -2.446 -10.170 1.00 90.81 165 LEU A CA 1
ATOM 1296 C C . LEU A 1 165 ? -4.801 -2.006 -11.535 1.00 90.81 165 LEU A C 1
ATOM 1298 O O . LEU A 1 165 ? -5.547 -2.068 -12.519 1.00 90.81 165 LEU A O 1
ATOM 1302 N N . PRO A 1 166 ? -3.510 -1.646 -11.630 1.00 92.19 166 PRO A N 1
ATOM 1303 C CA . PRO A 1 166 ? -2.888 -1.397 -12.922 1.00 92.19 166 PRO A CA 1
ATOM 1304 C C . PRO A 1 166 ? -2.961 -2.610 -13.847 1.00 92.19 166 PRO A C 1
ATOM 1306 O O . PRO A 1 166 ? -2.950 -3.770 -13.414 1.00 92.19 166 PRO A O 1
ATOM 1309 N N . GLU A 1 167 ? -2.990 -2.342 -15.144 1.00 91.56 167 GLU A N 1
ATOM 1310 C CA . GLU A 1 167 ? -2.808 -3.368 -16.164 1.00 91.56 167 GLU A CA 1
ATOM 1311 C C . GLU A 1 167 ? -1.309 -3.655 -16.335 1.00 91.56 167 GLU A C 1
ATOM 1313 O O . GLU A 1 167 ? -0.518 -2.730 -16.508 1.00 91.56 167 GLU A O 1
ATOM 1318 N N . VAL A 1 168 ? -0.907 -4.928 -16.311 1.00 88.62 168 VAL A N 1
ATOM 1319 C CA . VAL A 1 168 ? 0.460 -5.331 -16.681 1.00 88.62 168 VAL A CA 1
ATOM 1320 C C . VAL A 1 168 ? 0.441 -5.794 -18.130 1.00 88.62 168 VAL A C 1
ATOM 1322 O O . VAL A 1 168 ? -0.253 -6.753 -18.465 1.00 88.62 168 VAL A O 1
ATOM 1325 N N . ARG A 1 169 ? 1.210 -5.118 -18.983 1.00 87.44 169 ARG A N 1
ATOM 1326 C CA . ARG A 1 169 ? 1.357 -5.455 -20.401 1.00 87.44 169 ARG A CA 1
ATOM 1327 C C . ARG A 1 169 ? 2.687 -6.146 -20.643 1.00 87.44 169 ARG A C 1
ATOM 1329 O O . ARG A 1 169 ? 3.720 -5.707 -20.151 1.00 87.44 169 ARG A O 1
ATOM 1336 N N . TYR A 1 170 ? 2.664 -7.195 -21.449 1.00 80.25 170 TYR A N 1
ATOM 1337 C CA . TYR A 1 170 ? 3.872 -7.848 -21.941 1.00 80.25 170 TYR A CA 1
ATOM 1338 C C . TYR A 1 170 ? 4.166 -7.332 -23.344 1.00 80.25 170 TYR A C 1
ATOM 1340 O O . TYR A 1 170 ? 3.288 -7.374 -24.207 1.00 80.25 170 TYR A O 1
ATOM 1348 N N . VAL A 1 171 ? 5.387 -6.853 -23.580 1.00 67.38 171 VAL A N 1
ATOM 1349 C CA . VAL A 1 171 ? 5.834 -6.507 -24.935 1.00 67.38 171 VAL A CA 1
ATOM 1350 C C . VAL A 1 171 ? 6.479 -7.721 -25.605 1.00 67.38 171 VAL A C 1
ATOM 1352 O O . VAL A 1 171 ? 7.036 -8.607 -24.948 1.00 67.38 171 VAL A O 1
ATOM 1355 N N . GLN A 1 172 ? 6.372 -7.785 -26.930 1.00 58.16 172 GLN A N 1
ATOM 1356 C CA . GLN A 1 172 ? 6.943 -8.856 -27.743 1.00 58.16 172 GLN A CA 1
ATOM 1357 C C . GLN A 1 172 ? 8.458 -8.987 -27.484 1.00 58.16 172 GLN A C 1
ATOM 1359 O O . GLN A 1 172 ? 9.175 -7.993 -27.525 1.00 58.16 172 GLN A O 1
ATOM 1364 N N . GLY A 1 173 ? 8.940 -10.210 -27.223 1.00 57.69 173 GLY A N 1
ATOM 1365 C CA . GLY A 1 173 ? 10.349 -10.485 -26.886 1.00 57.69 173 GLY A CA 1
ATOM 1366 C C . GLY A 1 173 ? 10.629 -10.758 -25.401 1.00 57.69 173 GLY A C 1
ATOM 1367 O O . GLY A 1 173 ? 11.772 -11.016 -25.036 1.00 57.69 173 GLY A O 1
ATOM 1368 N N . HIS A 1 174 ? 9.605 -10.747 -24.543 1.00 59.44 174 HIS A N 1
ATOM 1369 C CA . HIS A 1 174 ? 9.743 -11.104 -23.130 1.00 59.44 174 HIS A CA 1
ATOM 1370 C C . HIS A 1 174 ? 10.160 -12.587 -22.938 1.00 59.44 174 HIS A C 1
ATOM 1372 O O . HIS A 1 174 ? 9.509 -13.474 -23.492 1.00 59.44 174 HIS A O 1
ATOM 1378 N N . PRO A 1 175 ? 11.173 -12.905 -22.102 1.00 55.59 175 PRO A N 1
ATOM 1379 C CA . PRO A 1 175 ? 11.738 -14.261 -21.988 1.00 55.59 175 PRO A CA 1
ATOM 1380 C C . PRO A 1 175 ? 10.774 -15.304 -21.393 1.00 55.59 175 PRO A C 1
ATOM 1382 O O . PRO A 1 175 ? 10.847 -16.480 -21.727 1.00 55.59 175 PRO A O 1
ATOM 1385 N N . GLY A 1 176 ? 9.834 -14.878 -20.545 1.00 61.06 176 GLY A N 1
ATOM 1386 C CA . GLY A 1 176 ? 8.715 -15.701 -20.056 1.00 61.06 176 GLY A CA 1
ATOM 1387 C C . GLY A 1 176 ? 7.460 -15.701 -20.945 1.00 61.06 176 GLY A C 1
ATOM 1388 O O . GLY A 1 176 ? 6.446 -16.272 -20.554 1.00 61.06 176 GLY A O 1
ATOM 1389 N N . TRP A 1 177 ? 7.484 -15.042 -22.112 1.00 55.34 177 TRP A N 1
ATOM 1390 C CA . TRP A 1 177 ? 6.359 -15.047 -23.051 1.00 55.34 177 TRP A CA 1
ATOM 1391 C C . TRP A 1 177 ? 6.480 -16.285 -23.932 1.00 55.34 177 TRP A C 1
ATOM 1393 O O . TRP A 1 177 ? 7.360 -16.366 -24.785 1.00 55.34 177 TRP A O 1
ATOM 1403 N N . HIS A 1 178 ? 5.620 -17.280 -23.712 1.00 48.34 178 HIS A N 1
ATOM 1404 C CA . HIS A 1 178 ? 5.553 -18.441 -24.591 1.00 48.34 178 HIS A CA 1
ATOM 1405 C C . HIS A 1 178 ? 4.550 -18.150 -25.724 1.00 48.34 178 HIS A C 1
ATOM 1407 O O . HIS A 1 178 ? 3.348 -18.095 -25.461 1.00 48.34 178 HIS A O 1
ATOM 1413 N N . PRO A 1 179 ? 4.982 -17.996 -26.989 1.00 53.66 179 PRO A N 1
ATOM 1414 C CA . PRO A 1 179 ? 4.152 -17.491 -28.093 1.00 53.66 179 PRO A CA 1
ATOM 1415 C C . PRO A 1 179 ? 3.014 -18.426 -28.569 1.00 53.66 179 PRO A C 1
ATOM 1417 O O . PRO A 1 179 ? 2.500 -18.252 -29.669 1.00 53.66 179 PRO A O 1
ATOM 1420 N N . ARG A 1 180 ? 2.586 -19.430 -27.785 1.00 50.06 180 ARG A N 1
ATOM 1421 C CA . ARG A 1 180 ? 1.614 -20.457 -28.228 1.00 50.06 180 ARG A CA 1
ATOM 1422 C C . ARG A 1 180 ? 0.156 -20.265 -27.787 1.00 50.06 180 ARG A C 1
ATOM 1424 O O . ARG A 1 180 ? -0.619 -21.194 -27.952 1.00 50.06 180 ARG A O 1
ATOM 1431 N N . GLN A 1 181 ? -0.260 -19.102 -27.289 1.00 48.12 181 GLN A N 1
ATOM 1432 C CA . GLN A 1 181 ? -1.679 -18.859 -26.946 1.00 48.12 181 GLN A CA 1
ATOM 1433 C C . GLN A 1 181 ? -2.446 -17.964 -27.935 1.00 48.12 181 GLN A C 1
ATOM 1435 O O . GLN A 1 181 ? -3.497 -17.436 -27.598 1.00 48.12 181 GLN A O 1
ATOM 1440 N N . LEU A 1 182 ? -1.964 -17.830 -29.174 1.00 49.78 182 LEU A N 1
ATOM 1441 C CA . LEU A 1 182 ? -2.696 -17.147 -30.255 1.00 49.78 182 LEU A CA 1
ATOM 1442 C C . LEU A 1 182 ? -3.129 -18.081 -31.397 1.00 49.78 182 LEU A C 1
ATOM 1444 O O . LEU A 1 182 ? -3.4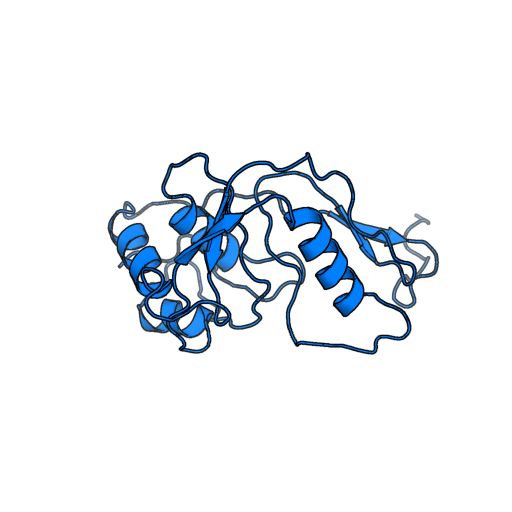61 -17.614 -32.480 1.00 49.78 182 LEU A O 1
ATOM 1448 N N . ALA A 1 183 ? -3.152 -19.396 -31.170 1.00 45.53 183 ALA A N 1
ATOM 1449 C CA . ALA A 1 183 ? -3.650 -20.352 -32.155 1.00 45.53 183 ALA A CA 1
ATOM 1450 C C . ALA A 1 183 ? -4.522 -21.433 -31.502 1.00 45.53 183 ALA A C 1
ATOM 1452 O O . ALA A 1 183 ? -4.020 -22.515 -31.204 1.00 45.53 183 ALA A O 1
ATOM 1453 N N . SER A 1 184 ? -5.802 -21.103 -31.288 1.00 40.62 184 SER A N 1
ATOM 1454 C CA . SER A 1 184 ? -6.985 -21.972 -31.464 1.00 40.62 184 SER A CA 1
ATOM 1455 C C . SER A 1 184 ? -8.232 -21.275 -30.932 1.00 40.62 184 SER A C 1
ATOM 1457 O O . SER A 1 184 ? -8.233 -20.989 -29.712 1.00 40.62 184 SER A O 1
#

Secondary structure (DSSP, 8-state):
-PBPSS-B---SSS--HHHHHHHHHHHTTS---BEE--------B-TTPBP-HHHHHHTTTTS--BEEEEEGGGHHHHHHHHHHHHH-SS-----S----EE-SS--EEEE-SSS--EE-PPPP-SEEEEE-TTS-TTSS-BHHHHHHHHHHTS-TT------PPPEEEEPTT-TT--TTSS--

Radius of gyration: 17.39 Å; chains: 1; bounding box: 42×41×48 Å